Protein AF-A0A0H5CQU6-F1 (afdb_monomer)

Solvent-accessible surface area (backbone atoms only — not comparable to full-atom values): 11936 Å² total; per-residue (Å²): 137,92,81,84,90,85,84,92,83,82,87,85,81,83,85,79,90,81,81,94,76,91,83,87,86,89,81,81,88,81,68,86,78,73,78,76,81,75,80,61,66,62,60,60,54,54,52,51,52,51,52,50,49,48,52,55,54,50,47,52,55,55,51,53,56,52,55,53,55,51,55,51,54,51,50,51,50,51,51,65,70,68,44,79,77,78,83,71,81,70,68,89,81,66,76,86,79,75,86,65,62,65,47,54,71,72,55,52,52,52,46,48,56,49,52,45,52,45,32,48,22,26,57,69,59,35,60,67,61,27,12,68,43,23,71,79,58,77,58,56,36,65,68,38,66,50,24,52,72,65,37,59,46,43,78,45,88,69,64,82,42,65,42,68,47,36,40,28,36,37,30,39,26,41,91,79,45,74,43,80,43,42,31,33,67,61,106,48,79,20,37,57,112

Nearest PDB structures (foldseek):
  4kuj-assembly2_B  TM=7.140E-01  e=3.283E+00  Entamoeba histolytica HM-1:IMSS-B
  1qpx-assembly1_B  TM=7.053E-01  e=7.055E+00  Escherichia coli
  6fz6-assembly2_B  TM=4.013E-01  e=3.499E+00  Sphaerobacter thermophilus DSM 20745

Mean predicted aligned error: 17.78 Å

Secondary structure (DSSP, 8-state):
---------------------------PPPPP-PPP----THHHHHHHHHHHHHHHHHHHHHHHHHHHHHHHHHHHHHHHHHS--------TTS-----SPPPPHHHHHHHHHHHHHHHHHHHHT-HHHHHHHBSSSS---HHHHHHHHH--EEEEEEEEEEETTEEEEEEEETTTEEEEEEEEEESEEEEE-

Radius of gyration: 32.11 Å; Cα contacts (8 Å, |Δi|>4): 187; chains: 1; bounding box: 95×54×73 Å

pLDDT: mean 79.67, std 18.12, range [35.44, 98.31]

Sequence (193 aa):
MTGPQQPYGGPPQGYGQQPYGQQPYGQPPFGPQQPPPRKSRAWVIASGLIAVLLVAGGGVLFWMDRQAKVKEAERLLAELSAGPEPTRTVDPSAPPTTTKPPLAADKVEQARAHAEKFVATINTRDEAAAIALTCRKTIAGGVYGIGSKTASAKVVGEPRIVDADRAVFDIEVSPGQVLPIEVYAKPEWCVFY

Foldseek 3Di:
DDDDDDDDDDDDDDDDDDDDDDDDDDDDDDDDPDPPPDPDCVVVVVVVVVVVCCCVVVVVVVVVVVVVVVVVVVVVVVVVVPPPDPPPPPPPPDDPCQVADWADPVVQVQQQVLVQQLLVCLQVVPFQSLLVQAPVSPGNDDVSVVQNPQHHKDWDDGFPDTGHFKTKTWIQRPPGDT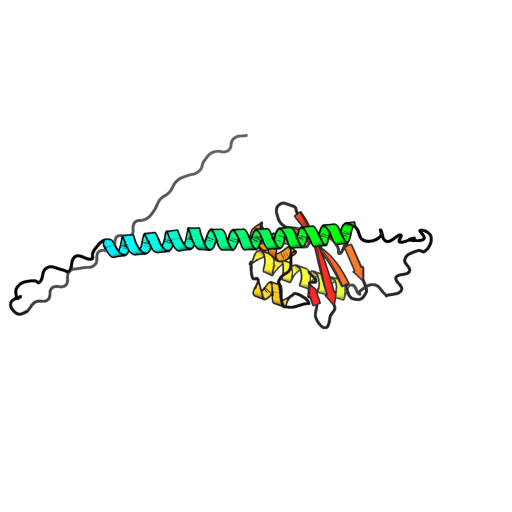DIWIWGVDVHIHIYD

Structure (mmCIF, N/CA/C/O backbone):
data_AF-A0A0H5CQU6-F1
#
_entry.id   AF-A0A0H5CQU6-F1
#
loop_
_atom_site.group_PDB
_atom_site.id
_atom_site.type_symbol
_atom_site.label_atom_id
_atom_site.label_alt_id
_atom_site.label_comp_id
_atom_site.label_asym_id
_atom_site.label_entity_id
_atom_site.label_seq_id
_atom_site.pdbx_PDB_ins_code
_atom_site.Cartn_x
_atom_site.Cartn_y
_atom_site.Cartn_z
_atom_site.occupancy
_atom_site.B_iso_or_equiv
_atom_site.auth_seq_id
_atom_site.auth_comp_id
_atom_site.auth_asym_id
_atom_site.auth_atom_id
_atom_site.pdbx_PDB_model_num
ATOM 1 N N . MET A 1 1 ? -20.787 38.414 -5.966 1.00 45.66 1 MET A N 1
ATOM 2 C CA . MET A 1 1 ? -22.181 38.186 -6.395 1.00 45.66 1 MET A CA 1
ATOM 3 C C . MET A 1 1 ? -22.786 37.165 -5.452 1.00 45.66 1 MET A C 1
ATOM 5 O O . MET A 1 1 ? -22.289 36.054 -5.355 1.00 45.66 1 MET A O 1
ATOM 9 N N . THR A 1 2 ? -23.745 37.630 -4.665 1.00 54.78 2 THR A N 1
ATOM 10 C CA . THR A 1 2 ? -24.513 36.934 -3.629 1.00 54.78 2 THR A CA 1
ATOM 11 C C . THR A 1 2 ? -25.583 36.046 -4.270 1.00 54.78 2 THR A C 1
ATOM 13 O O . THR A 1 2 ? -26.326 36.518 -5.126 1.00 54.78 2 THR A O 1
ATOM 16 N N . GLY A 1 3 ? -25.667 34.779 -3.854 1.00 46.31 3 GLY A N 1
ATOM 17 C CA . GLY A 1 3 ? -26.726 33.837 -4.236 1.00 46.31 3 GLY A CA 1
ATOM 18 C C . GLY A 1 3 ? -27.484 33.338 -2.991 1.00 46.31 3 GLY A C 1
ATOM 19 O O . GLY A 1 3 ? -26.817 32.973 -2.023 1.00 46.31 3 GLY A O 1
ATOM 20 N N . PRO A 1 4 ? -28.832 33.380 -2.969 1.00 61.62 4 PRO A N 1
ATOM 21 C CA . PRO A 1 4 ? -29.647 33.224 -1.761 1.00 61.62 4 PRO A CA 1
ATOM 22 C C . PRO A 1 4 ? -29.921 31.775 -1.316 1.00 61.62 4 PRO A C 1
ATOM 24 O O . PRO A 1 4 ? -29.880 30.826 -2.093 1.00 61.62 4 PRO A O 1
ATOM 27 N N . GLN A 1 5 ? -30.238 31.682 -0.021 1.00 48.72 5 GLN A N 1
ATOM 28 C CA . GLN A 1 5 ? -30.689 30.536 0.775 1.00 48.72 5 GLN A CA 1
ATOM 29 C C . GLN A 1 5 ? -31.865 29.751 0.169 1.00 48.72 5 GLN A C 1
ATOM 31 O O . GLN A 1 5 ? -32.760 30.337 -0.437 1.00 48.72 5 GLN A O 1
ATOM 36 N N . GLN A 1 6 ? -31.921 28.447 0.465 1.00 59.47 6 GLN A N 1
ATOM 37 C CA . GLN A 1 6 ? -33.088 27.581 0.251 1.00 59.47 6 GLN A CA 1
ATOM 38 C C . GLN A 1 6 ? -33.170 26.452 1.308 1.00 59.47 6 GLN A C 1
ATOM 40 O O . GLN A 1 6 ? -32.174 26.192 1.986 1.00 59.47 6 GLN A O 1
ATOM 45 N N . PRO A 1 7 ? -34.367 25.877 1.559 1.00 57.25 7 PRO A N 1
ATOM 46 C CA . PRO A 1 7 ? -35.016 25.986 2.865 1.00 57.25 7 PRO A CA 1
ATOM 47 C C . PRO A 1 7 ? -35.214 24.668 3.631 1.00 57.25 7 PRO A C 1
ATOM 49 O O . PRO A 1 7 ? -35.181 23.561 3.107 1.00 57.25 7 PRO A O 1
ATOM 52 N N . TYR A 1 8 ? -35.495 24.885 4.911 1.00 50.03 8 TYR A N 1
ATOM 53 C CA . TYR A 1 8 ? -35.911 23.991 5.984 1.00 50.03 8 TYR A CA 1
ATOM 54 C C . TYR A 1 8 ? -37.177 23.156 5.682 1.00 50.03 8 TYR A C 1
ATOM 56 O O . TYR A 1 8 ? -38.210 23.701 5.299 1.00 50.03 8 TYR A O 1
ATOM 64 N N . GLY A 1 9 ? -37.122 21.852 5.968 1.00 45.84 9 GLY A N 1
ATOM 65 C CA . GLY A 1 9 ? -38.259 20.926 6.107 1.00 45.84 9 GLY A CA 1
ATOM 66 C C . GLY A 1 9 ? -37.706 19.552 6.502 1.00 45.84 9 GLY A C 1
ATOM 67 O O . GLY A 1 9 ? -36.720 19.118 5.927 1.00 45.84 9 GLY A O 1
ATOM 68 N N . GLY A 1 10 ? -38.157 18.805 7.504 1.00 45.09 10 GLY A N 1
ATOM 69 C CA . GLY A 1 10 ? -39.377 18.772 8.307 1.00 45.09 10 GLY A CA 1
ATOM 70 C C . GLY A 1 10 ? -39.673 17.271 8.531 1.00 45.09 10 GLY A C 1
ATOM 71 O O . GLY A 1 10 ? -39.728 16.547 7.539 1.00 45.09 10 GLY A O 1
ATOM 72 N N . PRO A 1 11 ? -39.783 16.744 9.768 1.00 54.66 11 PRO A N 1
ATOM 73 C CA . PRO A 1 11 ? -39.959 15.303 9.992 1.00 54.66 11 PRO A CA 1
ATOM 74 C C . PRO A 1 11 ? -41.443 14.881 9.997 1.00 54.66 11 PRO A C 1
ATOM 76 O O . PRO A 1 11 ? -42.231 15.481 10.729 1.00 54.66 11 PRO A O 1
ATOM 79 N N . PRO A 1 12 ? -41.850 13.815 9.280 1.00 53.16 12 PRO A N 1
ATOM 80 C CA . PRO A 1 12 ? -43.154 13.198 9.499 1.00 53.16 12 PRO A CA 1
ATOM 81 C C . PRO A 1 12 ? -43.104 12.210 10.678 1.00 53.16 12 PRO A C 1
ATOM 83 O O . PRO A 1 12 ? -42.512 11.134 10.604 1.00 53.16 12 PRO A O 1
ATOM 86 N N . GLN A 1 13 ? -43.753 12.595 11.780 1.00 49.88 13 GLN A N 1
ATOM 87 C CA . GLN A 1 13 ? -44.130 11.718 12.889 1.00 49.88 13 GLN A CA 1
ATOM 88 C C . GLN A 1 13 ? -45.180 10.704 12.414 1.00 49.88 13 GLN A C 1
ATOM 90 O O . GLN A 1 13 ? -46.322 11.061 12.128 1.00 49.88 13 GLN A O 1
ATOM 95 N N . GLY A 1 14 ? -44.799 9.428 12.355 1.00 49.34 14 GLY A N 1
ATOM 96 C CA . GLY A 1 14 ? -45.722 8.319 12.132 1.00 49.34 14 GLY A CA 1
ATOM 97 C C . GLY A 1 14 ? -46.433 7.929 13.426 1.00 49.34 14 GLY A C 1
ATOM 98 O O . GLY A 1 14 ? -45.864 7.236 14.265 1.00 49.34 14 GLY A O 1
ATOM 99 N N . TYR A 1 15 ? -47.681 8.373 13.575 1.00 44.03 15 TYR A N 1
ATOM 100 C CA . TYR A 1 15 ? -48.630 7.873 14.569 1.00 44.03 15 TYR A CA 1
ATOM 101 C C . TYR A 1 15 ? -49.163 6.501 14.134 1.00 44.03 15 TYR A C 1
ATOM 103 O O . TYR A 1 15 ? -49.850 6.394 13.121 1.00 44.03 15 TYR A O 1
ATOM 111 N N . GLY A 1 16 ? -48.892 5.465 14.927 1.00 47.16 16 GLY A N 1
ATOM 112 C CA . GLY A 1 16 ? -49.531 4.155 14.814 1.00 47.16 16 GLY A CA 1
ATOM 113 C C . GLY A 1 16 ? -50.240 3.805 16.117 1.00 47.16 16 GLY A C 1
ATOM 114 O O . GLY A 1 16 ? -49.617 3.282 17.035 1.00 47.16 16 GLY A O 1
ATOM 115 N N . GLN A 1 17 ? -51.536 4.119 16.202 1.00 46.38 17 GLN A N 1
ATOM 116 C CA . GLN A 1 17 ? -52.437 3.505 17.179 1.00 46.38 17 GLN A CA 1
ATOM 117 C C . GLN A 1 17 ? -52.569 2.009 16.869 1.00 46.38 17 GLN A C 1
ATOM 119 O O . GLN A 1 17 ? -52.759 1.642 15.710 1.00 46.38 17 GLN A O 1
ATOM 124 N N . GLN A 1 18 ? -52.568 1.162 17.898 1.00 44.03 18 GLN A N 1
ATOM 125 C CA . GLN A 1 18 ? -53.093 -0.198 17.797 1.00 44.03 18 GLN A CA 1
ATOM 126 C C . GLN A 1 18 ? -54.179 -0.449 18.850 1.00 44.03 18 GLN A C 1
ATOM 128 O O . GLN A 1 18 ? -54.103 0.109 19.948 1.00 44.03 18 GLN A O 1
ATOM 133 N N . PRO A 1 19 ? -55.215 -1.236 18.501 1.00 47.31 19 PRO A N 1
ATOM 134 C CA . PRO A 1 19 ? -56.527 -1.160 19.121 1.00 47.31 19 PRO A CA 1
ATOM 135 C C . PRO A 1 19 ? -56.716 -2.173 20.251 1.00 47.31 19 PRO A C 1
ATOM 137 O O . PRO A 1 19 ? -56.110 -3.240 20.294 1.00 47.31 19 PRO A O 1
ATOM 140 N N . TYR A 1 20 ? -57.648 -1.802 21.125 1.00 41.56 20 TYR A N 1
ATOM 141 C CA . TYR A 1 20 ? -58.273 -2.578 22.189 1.00 41.56 20 TYR A CA 1
ATOM 142 C C . TYR A 1 20 ? -58.584 -4.038 21.820 1.00 41.56 20 TYR A C 1
ATOM 144 O O . TYR A 1 20 ? -59.325 -4.307 20.876 1.00 41.56 20 TYR A O 1
ATOM 152 N N . GLY A 1 21 ? -58.137 -4.959 22.675 1.00 44.28 21 GLY A N 1
ATOM 153 C CA . GLY A 1 21 ? -58.632 -6.329 22.762 1.00 44.28 21 GLY A CA 1
ATOM 154 C C . GLY A 1 21 ? -58.850 -6.696 24.227 1.00 44.28 21 GLY A C 1
ATOM 155 O O . GLY A 1 21 ? -57.892 -6.887 24.970 1.00 44.28 21 GLY A O 1
ATOM 156 N N . GLN A 1 22 ? -60.115 -6.747 24.651 1.00 50.12 22 GLN A N 1
ATOM 157 C CA . GLN A 1 22 ? -60.518 -7.353 25.919 1.00 50.12 22 GLN A CA 1
ATOM 158 C C . GLN A 1 22 ? -60.296 -8.867 25.866 1.00 50.12 22 GLN A C 1
ATOM 160 O O . GLN A 1 22 ? -60.672 -9.486 24.874 1.00 50.12 22 GLN A O 1
ATOM 165 N N . GLN A 1 23 ? -59.844 -9.474 26.968 1.00 46.44 23 GLN A N 1
ATOM 166 C CA . GLN A 1 23 ? -60.349 -10.787 27.375 1.00 46.44 23 GLN A CA 1
ATOM 167 C C . GLN A 1 23 ? -60.206 -11.019 28.896 1.00 46.44 23 GLN A C 1
ATOM 169 O O . GLN A 1 23 ? -59.250 -10.521 29.492 1.00 46.44 23 GLN A O 1
ATOM 174 N N . PRO A 1 24 ? -61.167 -11.721 29.535 1.00 52.75 24 PRO A N 1
ATOM 175 C CA . PRO A 1 24 ? -61.326 -11.787 30.986 1.00 52.75 24 PRO A CA 1
ATOM 176 C C . PRO A 1 24 ? -60.898 -13.148 31.579 1.00 52.75 24 PRO A C 1
ATOM 178 O O . PRO A 1 24 ? -60.608 -14.085 30.846 1.00 52.75 24 PRO A O 1
ATOM 181 N N . TYR A 1 25 ? -60.994 -13.249 32.913 1.00 35.44 25 TYR A N 1
ATOM 182 C CA . TYR A 1 25 ? -61.069 -14.457 33.762 1.00 35.44 25 TYR A CA 1
ATOM 183 C C . TYR A 1 25 ? -59.815 -14.925 34.538 1.00 35.44 25 TYR A C 1
ATOM 185 O O . TYR A 1 25 ? -58.970 -15.659 34.042 1.00 35.44 25 TYR A O 1
ATOM 193 N N . GLY A 1 26 ? -59.821 -14.586 35.838 1.00 50.62 26 GLY A N 1
ATOM 194 C CA . GLY A 1 26 ? -59.461 -15.478 36.950 1.00 50.62 26 GLY A CA 1
ATOM 195 C C . GLY A 1 26 ? -57.977 -15.686 37.258 1.00 50.62 26 GLY A C 1
ATOM 196 O O . GLY A 1 26 ? -57.379 -16.637 36.765 1.00 50.62 26 GLY A O 1
ATOM 197 N N . GLN A 1 27 ? -57.416 -14.901 38.189 1.00 43.31 27 GLN A N 1
ATOM 198 C CA . GLN A 1 27 ? -56.165 -15.260 38.871 1.00 43.31 27 GLN A CA 1
ATOM 199 C C . GLN A 1 27 ? -56.288 -15.192 40.408 1.00 43.31 27 GLN A C 1
ATOM 201 O O . GLN A 1 27 ? -57.013 -14.334 40.914 1.00 43.31 27 GLN A O 1
ATOM 206 N N . PRO A 1 28 ? -55.622 -16.109 41.147 1.00 51.53 28 PRO A N 1
ATOM 207 C CA . PRO A 1 28 ? -55.790 -16.313 42.590 1.00 51.53 28 PRO A CA 1
ATOM 208 C C . PRO A 1 28 ? -55.260 -15.147 43.446 1.00 51.53 28 PRO A C 1
ATOM 210 O O . PRO A 1 28 ? -54.430 -14.367 42.976 1.00 51.53 28 PRO A O 1
ATOM 213 N N . PRO A 1 29 ? -55.700 -15.039 44.716 1.00 52.12 29 PRO A N 1
ATOM 214 C CA . PRO A 1 29 ? -55.357 -13.932 45.603 1.00 52.12 29 PRO A CA 1
ATOM 215 C C . PRO A 1 29 ? -53.849 -13.854 45.860 1.00 52.12 29 PRO A C 1
ATOM 217 O O . PRO A 1 29 ? -53.221 -14.783 46.368 1.00 52.12 29 PRO A O 1
ATOM 220 N N . PHE A 1 30 ? -53.287 -12.702 45.500 1.00 46.62 30 PHE A N 1
ATOM 221 C CA . PHE A 1 30 ? -51.900 -12.328 45.725 1.00 46.62 30 PHE A CA 1
ATOM 222 C C . PHE A 1 30 ? -51.592 -12.306 47.228 1.00 46.62 30 PHE A C 1
ATOM 224 O O . PHE A 1 30 ? -52.162 -11.519 47.983 1.00 46.62 30 PHE A O 1
ATOM 231 N N . GLY A 1 31 ? -50.665 -13.166 47.652 1.00 62.06 31 GLY A N 1
ATOM 232 C CA . GLY A 1 31 ? -49.995 -13.043 48.943 1.00 62.06 31 GLY A CA 1
ATOM 233 C C . GLY A 1 31 ? -49.150 -11.762 49.022 1.00 62.06 31 GLY A C 1
ATOM 234 O O . GLY A 1 31 ? -48.933 -11.099 48.003 1.00 62.06 31 GLY A O 1
ATOM 235 N N . PRO A 1 32 ? -48.670 -11.394 50.223 1.00 55.34 32 PRO A N 1
ATOM 236 C CA . PRO A 1 32 ? -47.934 -10.155 50.447 1.00 55.34 32 PRO A CA 1
ATOM 237 C C . PRO A 1 32 ? -46.751 -10.041 49.483 1.00 55.34 32 PRO A C 1
ATOM 239 O O . PRO A 1 32 ? -45.836 -10.865 49.484 1.00 55.34 32 PRO A O 1
ATOM 242 N N . GLN A 1 33 ? -46.801 -9.005 48.645 1.00 61.50 33 GLN A N 1
ATOM 243 C CA . GLN A 1 33 ? -45.743 -8.630 47.718 1.00 61.50 33 GLN A CA 1
ATOM 244 C C . GLN A 1 33 ? -44.452 -8.414 48.510 1.00 61.50 33 GLN A C 1
ATOM 246 O O . GLN A 1 33 ? -44.318 -7.458 49.275 1.00 61.50 33 GLN A O 1
ATOM 251 N N . GLN A 1 34 ? -43.500 -9.326 48.331 1.00 70.69 34 GLN A N 1
ATOM 252 C CA . GLN A 1 34 ? -42.143 -9.156 48.823 1.00 70.69 34 GLN A CA 1
ATOM 253 C C . GLN A 1 34 ? -41.589 -7.855 48.214 1.00 70.69 34 GLN A C 1
ATOM 255 O O . GLN A 1 34 ? -41.659 -7.689 46.990 1.00 70.69 34 GLN A O 1
ATOM 260 N N . PRO A 1 35 ? -41.079 -6.906 49.021 1.00 73.06 35 PRO A N 1
ATOM 261 C CA . PRO A 1 35 ? -40.540 -5.668 48.485 1.00 73.06 35 PRO A CA 1
ATOM 262 C C . PRO A 1 35 ? -39.407 -6.003 47.505 1.00 73.06 35 PRO A C 1
ATOM 264 O O . PRO A 1 35 ? -38.536 -6.812 47.840 1.00 73.06 35 PRO A O 1
ATOM 267 N N . PRO A 1 36 ? -39.405 -5.413 46.295 1.00 70.25 36 PRO A N 1
ATOM 268 C CA . PRO A 1 36 ? -38.404 -5.722 45.289 1.00 70.25 36 PRO A CA 1
ATOM 269 C C . PRO A 1 36 ? -37.006 -5.445 45.860 1.00 70.25 36 PRO A C 1
ATOM 271 O O . PRO A 1 36 ? -36.796 -4.381 46.459 1.00 70.25 36 PRO A O 1
ATOM 274 N N . PRO A 1 37 ? -36.045 -6.377 45.706 1.00 71.75 37 PRO A N 1
ATOM 275 C CA . PRO A 1 37 ? -34.703 -6.207 46.239 1.00 71.75 37 PRO A CA 1
ATOM 276 C C . PRO A 1 37 ? -34.106 -4.929 45.654 1.00 71.75 37 PRO A C 1
ATOM 278 O O . PRO A 1 37 ? -33.906 -4.800 44.444 1.00 71.75 37 PRO A O 1
ATOM 281 N N . ARG A 1 38 ? -33.855 -3.943 46.522 1.00 67.75 38 ARG A N 1
ATOM 282 C CA . ARG A 1 38 ? -33.234 -2.679 46.130 1.00 67.75 38 ARG A CA 1
ATOM 283 C C . ARG A 1 38 ? -31.827 -2.991 45.641 1.00 67.75 38 ARG A C 1
ATOM 285 O O . ARG A 1 38 ? -30.933 -3.244 46.443 1.00 67.75 38 ARG A O 1
ATOM 292 N N . LYS A 1 39 ? -31.643 -2.985 44.319 1.00 61.31 39 LYS A N 1
ATOM 293 C CA . LYS A 1 39 ? -30.340 -3.148 43.670 1.00 61.31 39 LYS A CA 1
ATOM 294 C C . LYS A 1 39 ? -29.403 -2.090 44.256 1.00 61.31 39 LYS A C 1
ATOM 296 O O . LYS A 1 39 ? -29.612 -0.889 44.068 1.00 61.31 39 LYS A O 1
ATOM 301 N N . SER A 1 40 ? -28.441 -2.528 45.063 1.00 67.56 40 SER A N 1
ATOM 302 C CA . SER A 1 40 ? -27.567 -1.621 45.790 1.00 67.56 40 SER A CA 1
ATOM 303 C C . SER A 1 40 ? -26.706 -0.867 44.781 1.00 67.56 40 SER A C 1
ATOM 305 O O . SER A 1 40 ? -26.030 -1.447 43.930 1.00 67.56 40 SER A O 1
ATOM 307 N N . ARG A 1 41 ? -26.721 0.467 44.876 1.00 71.62 41 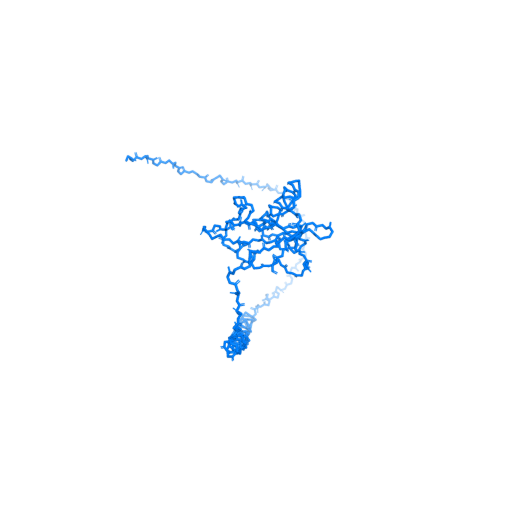ARG A N 1
ATOM 308 C CA . ARG A 1 41 ? -25.874 1.349 44.054 1.00 71.62 41 ARG A CA 1
ATOM 309 C C . ARG A 1 41 ? -24.374 1.053 44.230 1.00 71.62 41 ARG A C 1
ATOM 311 O O . ARG A 1 41 ? -23.569 1.493 43.418 1.00 71.62 41 ARG A O 1
ATOM 318 N N . ALA A 1 42 ? -24.020 0.253 45.238 1.00 74.25 42 ALA A N 1
ATOM 319 C CA . ALA A 1 42 ? -22.687 -0.280 45.482 1.00 74.25 42 ALA A CA 1
ATOM 320 C C . ALA A 1 42 ? -22.070 -0.959 44.247 1.00 74.25 42 ALA A C 1
ATOM 322 O O . ALA A 1 42 ? -20.878 -0.796 44.010 1.00 74.25 42 ALA A O 1
ATOM 323 N N . TRP A 1 43 ? -22.863 -1.650 43.418 1.00 74.38 43 TRP A N 1
ATOM 324 C CA . TRP A 1 43 ? -22.326 -2.339 42.237 1.00 74.38 43 TRP A CA 1
ATOM 325 C C . TRP A 1 43 ? -21.877 -1.371 41.130 1.00 74.38 43 TRP A C 1
ATOM 327 O O . TRP A 1 43 ? -20.877 -1.605 40.458 1.00 74.38 43 TRP A O 1
ATOM 337 N N . VAL A 1 44 ? -22.573 -0.238 40.986 1.00 77.12 44 VAL A N 1
ATOM 338 C CA . VAL A 1 44 ? -22.212 0.816 40.023 1.00 77.12 44 VAL A CA 1
ATOM 339 C C . VAL A 1 44 ? -20.940 1.539 40.471 1.00 77.12 44 VAL A C 1
ATOM 341 O O . VAL A 1 44 ? -20.058 1.800 39.657 1.00 77.12 44 VAL A O 1
ATOM 344 N N . ILE A 1 45 ? -20.808 1.801 41.775 1.00 79.50 45 ILE A N 1
ATOM 345 C CA . ILE A 1 45 ? -19.616 2.442 42.349 1.00 79.50 45 ILE A CA 1
ATOM 346 C C . ILE A 1 45 ? -18.394 1.518 42.233 1.00 79.50 45 ILE A C 1
ATOM 348 O O . ILE A 1 45 ? -17.326 1.964 41.816 1.00 79.50 45 ILE A O 1
ATOM 352 N N . ALA A 1 46 ? -18.555 0.225 42.535 1.00 83.19 46 ALA A N 1
ATOM 353 C CA . ALA A 1 46 ? -17.483 -0.762 42.406 1.00 83.19 46 ALA A CA 1
ATOM 354 C C . ALA A 1 46 ? -17.007 -0.916 40.950 1.00 83.19 46 ALA A C 1
ATOM 356 O O . ALA A 1 46 ? -15.805 -0.916 40.690 1.00 83.19 46 ALA A O 1
ATOM 357 N N . SER A 1 47 ? -17.938 -0.971 39.991 1.00 84.31 47 SER A N 1
ATOM 358 C CA . SER A 1 47 ? -17.618 -1.015 38.559 1.00 84.31 47 SER A CA 1
ATOM 359 C C . SER A 1 47 ? -16.858 0.233 38.091 1.00 84.31 47 SER A C 1
ATOM 361 O O . SER A 1 47 ? -15.863 0.103 37.374 1.00 84.31 47 SER A O 1
ATOM 363 N N . GLY A 1 48 ? -17.273 1.426 38.530 1.00 86.31 48 GLY A N 1
ATOM 364 C CA . GLY A 1 48 ? -16.598 2.679 38.185 1.00 86.31 48 GLY A CA 1
ATOM 365 C C . GLY A 1 48 ? -15.150 2.733 38.680 1.00 86.31 48 GLY A C 1
ATOM 366 O O . GLY A 1 48 ? -14.256 3.100 37.920 1.00 86.31 48 GLY A O 1
ATOM 367 N N . LEU A 1 49 ? -14.896 2.299 39.919 1.00 86.00 49 LEU A N 1
ATOM 368 C CA . LEU A 1 49 ? -13.541 2.249 40.485 1.00 86.00 49 LEU A CA 1
ATOM 369 C C . LEU A 1 49 ? -12.616 1.300 39.714 1.00 86.00 49 LEU A C 1
ATOM 371 O O . LEU A 1 49 ? -11.471 1.656 39.441 1.00 86.00 49 LEU A O 1
ATOM 375 N N . ILE A 1 50 ? -13.113 0.126 39.317 1.00 87.06 50 ILE A N 1
ATOM 376 C CA . ILE A 1 50 ? -12.337 -0.843 38.528 1.00 87.06 50 ILE A CA 1
ATOM 377 C C . ILE A 1 50 ? -12.007 -0.275 37.143 1.00 87.06 50 ILE A C 1
ATOM 379 O O . ILE A 1 50 ? -10.870 -0.395 36.690 1.00 87.06 50 ILE A O 1
ATOM 383 N N . ALA A 1 51 ? -12.963 0.387 36.486 1.00 84.81 51 ALA A N 1
ATOM 384 C CA . ALA A 1 51 ? -12.731 1.004 35.183 1.00 84.81 51 ALA A CA 1
ATOM 385 C C . ALA A 1 51 ? -11.664 2.110 35.256 1.00 84.81 51 ALA A C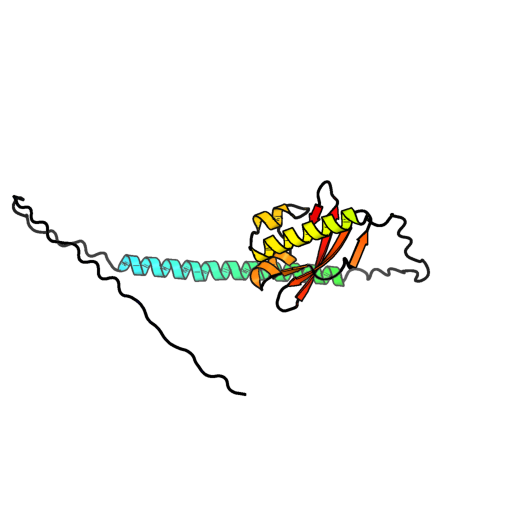 1
ATOM 387 O O . ALA A 1 51 ? -10.763 2.150 34.421 1.00 84.81 51 ALA A O 1
ATOM 388 N N . VAL A 1 52 ? -11.707 2.963 36.286 1.00 85.50 52 VAL A N 1
ATOM 389 C CA . VAL A 1 52 ? -10.694 4.011 36.500 1.00 85.50 52 VAL A CA 1
ATOM 390 C C . VAL A 1 52 ? -9.319 3.405 36.790 1.00 85.50 52 VAL A C 1
ATOM 392 O O . VAL A 1 52 ? -8.331 3.861 36.219 1.00 85.50 52 VAL A O 1
ATOM 395 N N . LEU A 1 53 ? -9.241 2.352 37.609 1.00 83.50 53 LEU A N 1
ATOM 396 C CA . LEU A 1 53 ? -7.988 1.638 37.881 1.00 83.50 53 LEU A CA 1
ATOM 397 C C . LEU A 1 53 ? -7.396 0.990 36.625 1.00 83.50 53 LEU A C 1
ATOM 399 O O . LEU A 1 53 ? -6.185 1.054 36.429 1.00 83.50 53 LEU A O 1
ATOM 403 N N . LEU A 1 54 ? -8.224 0.410 35.754 1.00 82.88 54 LEU 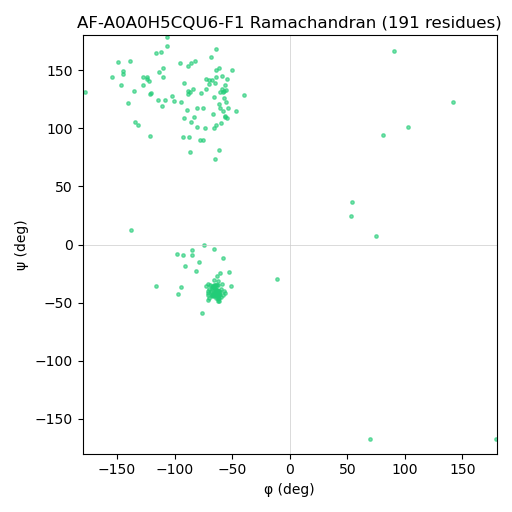A N 1
ATOM 404 C CA . LEU A 1 54 ? -7.765 -0.176 34.492 1.00 82.88 54 LEU A CA 1
ATOM 405 C C . LEU A 1 54 ? -7.306 0.887 33.491 1.00 82.88 54 LEU A C 1
ATOM 407 O O . LEU A 1 54 ? -6.300 0.684 32.817 1.00 82.88 54 LEU A O 1
ATOM 411 N N . VAL A 1 55 ? -7.991 2.028 33.412 1.00 78.88 55 VAL A N 1
ATOM 412 C CA . VAL A 1 55 ? -7.599 3.126 32.514 1.00 78.88 55 VAL A CA 1
ATOM 413 C C . VAL A 1 55 ? -6.326 3.813 33.015 1.00 78.88 55 VAL A C 1
ATOM 415 O O . VAL A 1 55 ? -5.414 4.052 32.226 1.00 78.88 55 VAL A O 1
ATOM 418 N N . ALA A 1 56 ? -6.217 4.076 34.319 1.00 77.81 56 ALA A N 1
ATOM 419 C CA . ALA A 1 56 ? -5.027 4.687 34.907 1.00 77.81 56 ALA A CA 1
ATOM 420 C C . ALA A 1 56 ? -3.830 3.719 34.911 1.00 77.81 56 ALA A C 1
ATOM 422 O O . ALA A 1 56 ? -2.744 4.080 34.466 1.00 77.81 56 ALA A O 1
ATOM 423 N N . GLY A 1 57 ? -4.025 2.474 35.354 1.00 74.12 57 GLY A N 1
ATOM 424 C CA . GLY A 1 57 ? -2.970 1.458 35.404 1.00 74.12 57 GLY A CA 1
ATOM 425 C C . GLY A 1 57 ? -2.544 0.974 34.017 1.00 74.12 57 GLY A C 1
ATOM 426 O O . GLY A 1 57 ? -1.352 0.932 33.709 1.00 74.12 57 GLY A O 1
ATOM 427 N N . GLY A 1 58 ? -3.508 0.672 33.144 1.00 75.25 58 GLY A N 1
ATOM 428 C CA . GLY A 1 58 ? -3.247 0.269 31.761 1.00 75.25 58 GLY A CA 1
ATOM 429 C C . GLY A 1 58 ? -2.640 1.396 30.925 1.00 75.25 58 GLY A C 1
ATOM 430 O O . GLY A 1 58 ? -1.737 1.148 30.128 1.00 75.25 58 GLY A O 1
ATOM 431 N N . GLY A 1 59 ? -3.065 2.644 31.153 1.00 73.69 59 GLY A N 1
ATOM 432 C CA . GLY A 1 59 ? -2.506 3.821 30.489 1.00 73.69 59 GLY A CA 1
ATOM 433 C C . GLY A 1 59 ? -1.027 4.047 30.810 1.00 73.69 59 GLY A C 1
ATOM 434 O O . GLY A 1 59 ? -0.248 4.331 29.902 1.00 73.69 59 GLY A O 1
ATOM 435 N N . VAL A 1 60 ? -0.613 3.859 32.070 1.00 76.81 60 VAL A N 1
ATOM 436 C CA . VAL A 1 60 ? 0.799 4.003 32.477 1.00 76.81 60 VAL A CA 1
ATOM 437 C C . VAL A 1 60 ? 1.673 2.910 31.859 1.00 76.81 60 VAL A C 1
ATOM 439 O O . VAL A 1 60 ? 2.738 3.222 31.325 1.00 76.81 60 VAL A O 1
ATOM 442 N N . LEU A 1 61 ? 1.217 1.653 31.855 1.00 74.62 61 LEU A N 1
ATOM 443 C CA . LEU A 1 61 ? 1.954 0.552 31.218 1.00 74.62 61 LEU A CA 1
ATOM 444 C C . LEU A 1 61 ? 2.084 0.754 29.701 1.00 74.62 61 LEU A C 1
ATOM 446 O O . LEU A 1 61 ? 3.170 0.590 29.147 1.00 74.62 61 LEU A O 1
ATOM 450 N N . PHE A 1 62 ? 1.010 1.186 29.035 1.00 75.75 62 PHE A N 1
ATOM 451 C CA . PHE A 1 62 ? 1.034 1.502 27.605 1.00 75.75 62 PHE A CA 1
ATOM 452 C C . PHE A 1 62 ? 1.962 2.684 27.281 1.00 75.75 62 PHE A C 1
ATOM 454 O O . PHE A 1 62 ? 2.665 2.680 26.267 1.00 75.75 62 PHE A O 1
ATOM 461 N N . TRP A 1 63 ? 1.998 3.699 28.148 1.00 79.50 63 TRP A N 1
ATOM 462 C CA . TRP A 1 63 ? 2.885 4.849 27.989 1.00 79.50 63 TRP A CA 1
ATOM 463 C C . TRP A 1 63 ? 4.364 4.477 28.187 1.00 79.50 63 TRP A C 1
ATOM 465 O O . TRP A 1 63 ? 5.214 4.917 27.409 1.00 79.50 63 TRP A O 1
ATOM 475 N N . MET A 1 64 ? 4.672 3.613 29.161 1.00 79.31 64 MET A N 1
ATOM 476 C CA . MET A 1 64 ? 6.028 3.090 29.374 1.00 79.31 64 MET A CA 1
ATOM 477 C C . MET A 1 64 ? 6.523 2.234 28.196 1.00 79.31 64 MET A C 1
ATOM 479 O O . MET A 1 64 ? 7.669 2.400 27.775 1.00 79.31 64 MET A O 1
ATOM 483 N N . ASP A 1 65 ? 5.669 1.391 27.607 1.00 79.75 65 ASP A N 1
ATOM 484 C CA . ASP A 1 65 ? 6.038 0.573 26.438 1.00 79.75 65 ASP A CA 1
ATOM 485 C C . ASP A 1 65 ? 6.347 1.436 25.196 1.00 79.75 65 ASP A C 1
ATOM 487 O O . ASP A 1 65 ? 7.274 1.152 24.433 1.00 79.75 65 ASP A O 1
ATOM 491 N N . ARG A 1 66 ? 5.647 2.569 25.019 1.00 75.88 66 ARG A N 1
ATOM 492 C CA . ARG A 1 66 ? 5.990 3.538 23.961 1.00 75.88 66 ARG A CA 1
ATOM 493 C C . ARG A 1 66 ? 7.349 4.203 24.175 1.00 75.88 66 ARG A C 1
ATOM 495 O O . ARG A 1 66 ? 8.087 4.372 23.209 1.00 75.88 66 ARG A O 1
ATOM 502 N N . GLN A 1 67 ? 7.683 4.578 25.408 1.00 80.12 67 GLN A N 1
ATOM 503 C CA . GLN A 1 67 ? 8.965 5.219 25.731 1.00 80.12 67 GLN A CA 1
ATOM 504 C C . GLN A 1 67 ? 10.159 4.292 25.455 1.00 80.12 67 GLN A C 1
ATOM 506 O O . GLN A 1 67 ? 11.183 4.748 24.944 1.00 80.12 67 GLN A O 1
ATOM 511 N N . ALA A 1 68 ? 10.024 2.994 25.748 1.00 76.38 68 ALA A N 1
ATOM 512 C CA . ALA A 1 68 ? 11.075 2.011 25.486 1.00 76.38 68 ALA A CA 1
ATOM 513 C C . ALA A 1 68 ? 11.390 1.895 23.985 1.00 76.38 68 ALA A C 1
ATOM 515 O O . ALA A 1 68 ? 12.551 1.983 23.586 1.00 76.38 68 ALA A O 1
ATOM 516 N N . LYS A 1 69 ? 10.349 1.810 23.148 1.00 77.50 69 LYS A N 1
ATOM 517 C CA . LYS A 1 69 ? 10.483 1.681 21.687 1.00 77.50 69 LYS A CA 1
ATOM 518 C C . LYS A 1 69 ? 11.103 2.916 21.031 1.00 77.50 69 LYS A C 1
ATOM 520 O O . LYS A 1 69 ? 11.876 2.785 20.088 1.00 77.50 69 LYS A O 1
ATOM 525 N N . VAL A 1 70 ? 10.805 4.114 21.544 1.00 79.88 70 VAL A N 1
ATOM 526 C CA . VAL A 1 70 ? 11.415 5.362 21.048 1.00 79.88 70 VAL A CA 1
ATOM 527 C C . VAL A 1 70 ? 12.918 5.390 21.334 1.00 79.88 70 VAL A C 1
ATOM 529 O O . VAL A 1 70 ? 13.694 5.696 20.434 1.00 79.88 70 VAL A O 1
ATOM 532 N N . LYS A 1 71 ? 13.347 4.999 22.541 1.00 82.69 71 LYS A N 1
ATOM 533 C CA . LYS A 1 71 ? 14.779 4.959 22.894 1.00 82.69 71 LYS A CA 1
ATOM 534 C C . LYS A 1 71 ? 15.565 3.925 22.092 1.00 82.69 71 LYS A C 1
ATOM 536 O O . LYS A 1 71 ? 16.733 4.149 21.786 1.00 82.69 71 LYS A O 1
ATOM 541 N N . GLU A 1 72 ? 14.947 2.794 21.767 1.00 81.62 72 GLU A N 1
ATOM 542 C CA . GLU A 1 72 ? 15.564 1.768 20.924 1.00 81.62 72 GLU A CA 1
ATOM 543 C C . GLU A 1 72 ? 15.744 2.267 19.483 1.00 81.62 72 GLU A C 1
ATOM 545 O O . GLU A 1 72 ? 16.834 2.150 18.925 1.00 81.62 72 GLU A O 1
ATOM 550 N N . ALA A 1 73 ? 14.726 2.927 18.921 1.00 78.62 73 ALA A N 1
ATOM 551 C CA . ALA A 1 73 ? 14.823 3.560 17.607 1.00 78.62 73 ALA A CA 1
ATOM 552 C C . ALA A 1 73 ? 15.900 4.660 17.562 1.00 78.62 73 ALA A C 1
ATOM 554 O O . ALA A 1 73 ? 16.650 4.749 16.594 1.00 78.62 73 ALA A O 1
ATOM 555 N N . GLU A 1 74 ? 16.013 5.467 18.619 1.00 84.81 74 GLU A N 1
ATOM 556 C CA . GLU A 1 74 ? 17.018 6.531 18.725 1.00 84.81 74 GLU A CA 1
ATOM 557 C C . GLU A 1 74 ? 18.445 5.969 18.833 1.00 84.81 74 GLU A C 1
ATOM 559 O O . GLU A 1 74 ? 19.364 6.492 18.203 1.00 84.81 74 GLU A O 1
ATOM 564 N N . ARG A 1 75 ? 18.632 4.851 19.551 1.00 86.38 75 ARG A N 1
ATOM 565 C CA . ARG A 1 75 ? 19.917 4.134 19.589 1.00 86.38 75 ARG A CA 1
ATOM 566 C C . ARG A 1 75 ? 20.309 3.566 18.234 1.00 86.38 75 ARG A C 1
ATOM 568 O O . ARG A 1 75 ? 21.458 3.727 17.839 1.00 86.38 75 ARG A O 1
ATOM 575 N N . LEU A 1 76 ? 19.368 2.953 17.518 1.00 83.06 76 LEU A N 1
ATOM 576 C CA . LEU A 1 76 ? 19.629 2.448 16.171 1.00 83.06 76 LEU A CA 1
ATOM 577 C C . LEU A 1 76 ? 19.991 3.593 15.220 1.00 83.06 76 LEU A C 1
ATOM 579 O O . LEU A 1 76 ? 20.943 3.462 14.457 1.00 83.06 76 LEU A O 1
ATOM 583 N N . LEU A 1 77 ? 19.306 4.739 15.306 1.00 81.94 77 LEU A N 1
ATOM 584 C CA . LEU A 1 77 ? 19.665 5.929 14.529 1.00 81.94 77 LEU A CA 1
ATOM 585 C C . LEU A 1 77 ? 21.068 6.452 14.867 1.00 81.94 77 LEU A C 1
ATOM 587 O O . LEU A 1 77 ? 21.817 6.807 13.959 1.00 81.94 77 LEU A O 1
ATOM 591 N N . ALA A 1 78 ? 21.431 6.493 16.150 1.00 82.50 78 ALA A N 1
ATOM 592 C CA . ALA A 1 78 ? 22.759 6.918 16.581 1.00 82.50 78 ALA A CA 1
ATOM 593 C C . ALA A 1 78 ? 23.854 5.957 16.088 1.00 82.50 78 ALA A C 1
ATOM 595 O O . ALA A 1 78 ? 24.913 6.407 15.660 1.00 82.50 78 ALA A O 1
ATOM 596 N N . GLU A 1 79 ? 23.590 4.649 16.085 1.00 80.44 79 GLU A N 1
ATOM 597 C CA . GLU A 1 79 ? 24.508 3.633 15.560 1.00 80.44 79 GLU A CA 1
ATOM 598 C C . GLU A 1 79 ? 24.652 3.728 14.031 1.00 80.44 79 GLU A C 1
ATOM 600 O O . GLU A 1 79 ? 25.765 3.697 13.508 1.00 80.44 79 GLU A O 1
ATOM 605 N N . LEU A 1 80 ? 23.546 3.960 13.315 1.00 77.44 80 LEU A N 1
ATOM 606 C CA . LEU A 1 80 ? 23.537 4.233 11.873 1.00 77.44 80 LEU A CA 1
ATOM 607 C C . LEU A 1 80 ? 24.289 5.525 11.512 1.00 77.44 80 LEU A C 1
ATOM 609 O O . LEU A 1 80 ? 24.937 5.576 10.471 1.00 77.44 80 LEU A O 1
ATOM 613 N N . SER A 1 81 ? 24.228 6.551 12.365 1.00 78.06 81 SER A N 1
ATOM 614 C CA . SER A 1 81 ? 24.933 7.823 12.162 1.00 78.06 81 SER A CA 1
ATOM 615 C C . SER A 1 81 ? 26.408 7.782 12.570 1.00 78.06 81 SER A C 1
ATOM 617 O O . SER A 1 81 ? 27.173 8.625 12.107 1.00 78.06 81 SER A O 1
ATOM 619 N N . ALA A 1 82 ? 26.801 6.861 13.453 1.00 78.25 82 ALA A N 1
ATOM 620 C CA . ALA A 1 82 ? 28.189 6.663 13.875 1.00 78.25 82 ALA A CA 1
ATOM 621 C C . ALA A 1 82 ? 28.930 5.611 13.031 1.00 78.25 82 ALA A C 1
ATOM 623 O O . ALA A 1 82 ? 30.147 5.463 13.164 1.00 78.25 82 ALA A O 1
ATOM 624 N N . GLY A 1 83 ? 28.217 4.877 12.170 1.00 76.06 83 GLY A N 1
ATOM 625 C CA . GLY A 1 83 ? 28.827 4.010 11.170 1.00 76.06 83 GLY A CA 1
ATOM 626 C C . GLY A 1 83 ? 29.743 4.811 10.234 1.00 76.06 83 GLY A C 1
ATOM 627 O O . GLY A 1 83 ? 29.446 5.971 9.945 1.00 76.06 83 GLY A O 1
ATOM 628 N N . PRO A 1 84 ? 30.862 4.228 9.762 1.00 64.19 84 PRO A N 1
ATOM 629 C CA . PRO A 1 84 ? 31.762 4.912 8.845 1.00 64.19 84 PRO A CA 1
ATOM 630 C C . PRO A 1 84 ? 30.961 5.361 7.629 1.00 64.19 84 PRO A C 1
ATOM 632 O O . PRO A 1 84 ? 30.312 4.537 6.981 1.00 64.19 84 PRO A O 1
ATOM 635 N N . GLU A 1 85 ? 30.992 6.666 7.359 1.00 57.88 85 GLU A N 1
ATOM 636 C CA . GLU A 1 85 ? 30.412 7.260 6.164 1.00 57.88 85 GLU A CA 1
ATOM 637 C C . GLU A 1 85 ? 30.863 6.403 4.979 1.00 57.88 85 GLU A C 1
ATOM 639 O O . GLU A 1 85 ? 32.073 6.266 4.761 1.00 57.88 85 GLU A O 1
ATOM 644 N N . PRO A 1 86 ? 29.949 5.707 4.275 1.00 57.50 86 PRO A N 1
ATOM 645 C CA . PRO A 1 86 ? 30.353 4.911 3.143 1.00 57.50 86 PRO A CA 1
ATOM 646 C C . PRO A 1 86 ? 30.853 5.908 2.111 1.00 57.50 86 PRO A C 1
ATOM 648 O O . PRO A 1 86 ? 30.055 6.538 1.415 1.00 57.50 86 PRO A O 1
ATOM 651 N N . THR A 1 87 ? 32.175 6.056 2.022 1.00 54.91 87 THR A N 1
ATOM 652 C CA . THR A 1 87 ? 32.866 6.744 0.937 1.00 54.91 87 THR A CA 1
ATOM 653 C C . THR A 1 87 ? 32.611 5.928 -0.319 1.00 54.91 87 THR A C 1
ATOM 655 O O . THR A 1 87 ? 33.442 5.157 -0.796 1.00 54.91 87 THR A O 1
ATOM 658 N N . ARG A 1 88 ? 31.387 6.024 -0.829 1.00 50.84 88 ARG A N 1
ATOM 659 C CA . ARG A 1 88 ? 31.011 5.491 -2.118 1.00 50.84 88 ARG A CA 1
ATOM 660 C C . ARG A 1 88 ? 31.619 6.477 -3.096 1.00 50.84 88 ARG A C 1
ATOM 662 O O . ARG A 1 88 ? 31.0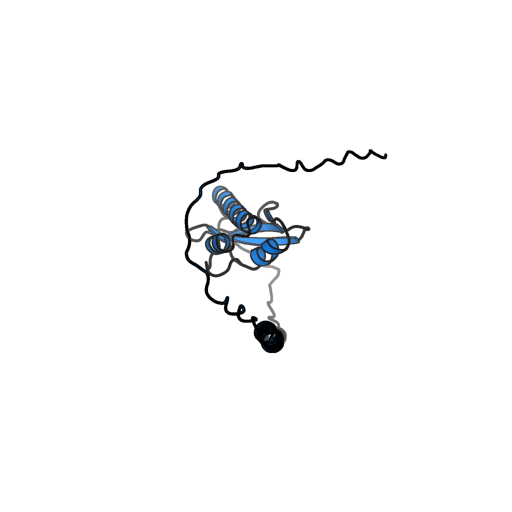12 7.488 -3.434 1.00 50.84 88 ARG A O 1
ATOM 669 N N . THR A 1 89 ? 32.857 6.205 -3.493 1.00 52.41 89 THR A N 1
ATOM 670 C CA . THR A 1 89 ? 33.464 6.782 -4.689 1.00 52.41 89 THR A CA 1
ATOM 671 C C . THR A 1 89 ? 32.617 6.312 -5.865 1.00 52.41 89 THR A C 1
ATOM 673 O O . THR A 1 89 ? 32.889 5.292 -6.492 1.00 52.41 89 THR A O 1
ATOM 676 N N . VAL A 1 90 ? 31.494 6.990 -6.089 1.00 55.47 90 VAL A N 1
ATOM 677 C CA . VAL A 1 90 ? 30.733 6.860 -7.320 1.00 55.47 90 VAL A CA 1
ATOM 678 C C . VAL A 1 90 ? 31.567 7.610 -8.338 1.00 55.47 90 VAL A C 1
ATOM 680 O O . VAL A 1 90 ? 31.588 8.836 -8.330 1.00 55.47 90 VAL A O 1
ATOM 683 N N . ASP A 1 91 ? 32.330 6.865 -9.130 1.00 55.22 91 ASP A N 1
ATOM 684 C CA . ASP A 1 91 ? 32.990 7.391 -10.316 1.00 55.22 91 ASP A CA 1
ATOM 685 C C . ASP A 1 91 ? 31.898 8.012 -11.211 1.00 55.22 91 ASP A C 1
ATOM 687 O O . ASP A 1 91 ? 31.048 7.273 -11.723 1.00 55.22 91 ASP A O 1
ATOM 691 N N . PRO A 1 92 ? 31.843 9.350 -11.371 1.00 62.06 92 PRO A N 1
ATOM 692 C CA . PRO A 1 92 ? 30.794 10.019 -12.142 1.00 62.06 92 PRO A CA 1
ATOM 693 C C . PRO A 1 92 ? 30.846 9.693 -13.640 1.00 62.06 92 PRO A C 1
ATOM 695 O O . PRO A 1 92 ? 29.997 10.162 -14.396 1.00 62.06 92 PRO A O 1
ATOM 698 N N . SER A 1 93 ? 31.853 8.937 -14.085 1.00 63.53 93 SER A N 1
ATOM 699 C CA . SER A 1 93 ? 32.166 8.744 -15.497 1.00 63.53 93 SER A CA 1
ATOM 700 C C . SER A 1 93 ? 31.602 7.450 -16.098 1.00 63.53 93 SER A C 1
ATOM 702 O O . SER A 1 93 ? 31.643 7.270 -17.314 1.00 63.53 93 SER A O 1
ATOM 704 N N . ALA A 1 94 ? 31.043 6.543 -15.287 1.00 54.66 94 ALA A N 1
ATOM 705 C CA . ALA A 1 94 ? 30.410 5.333 -15.805 1.00 54.66 94 ALA A CA 1
ATOM 706 C C . ALA A 1 94 ? 28.905 5.576 -16.047 1.00 54.66 94 ALA A C 1
ATOM 708 O O . ALA A 1 94 ? 28.148 5.686 -15.078 1.00 54.66 94 ALA A O 1
ATOM 709 N N . PRO A 1 95 ? 28.426 5.650 -17.306 1.00 62.06 95 PRO A N 1
ATOM 710 C CA . PRO A 1 95 ? 26.993 5.691 -17.570 1.00 62.06 95 PRO A CA 1
ATOM 711 C C . PRO A 1 95 ? 26.340 4.429 -16.980 1.00 62.06 95 PRO A C 1
ATOM 713 O O . PRO A 1 95 ? 26.870 3.330 -17.184 1.00 62.06 95 PRO A O 1
ATOM 716 N N . PRO A 1 96 ? 25.211 4.543 -16.252 1.00 56.69 96 PRO A N 1
ATOM 717 C CA . PRO A 1 96 ? 24.535 3.387 -15.679 1.00 56.69 96 PRO A CA 1
ATOM 718 C C . PRO A 1 96 ? 24.132 2.444 -16.811 1.00 56.69 96 PRO A C 1
ATOM 720 O O . PRO A 1 96 ? 23.214 2.712 -17.583 1.00 56.69 96 PRO A O 1
ATOM 723 N N . THR A 1 97 ? 24.865 1.343 -16.949 1.00 51.78 97 THR A N 1
ATOM 724 C CA . THR A 1 97 ? 24.596 0.343 -17.978 1.00 51.78 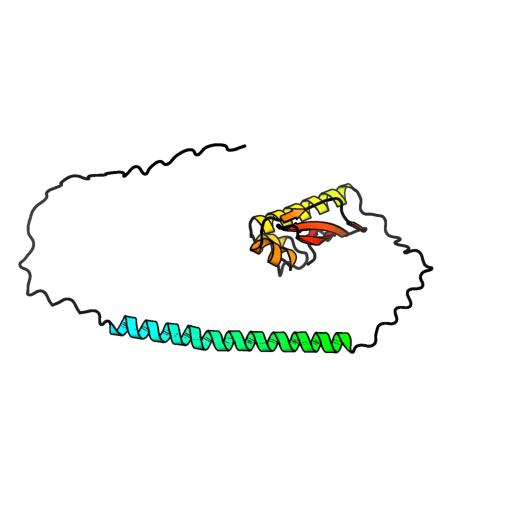97 THR A CA 1
ATOM 725 C C . THR A 1 97 ? 23.557 -0.622 -17.420 1.00 51.78 97 THR A C 1
ATOM 727 O O . THR A 1 97 ? 23.876 -1.693 -16.907 1.00 51.78 97 THR A O 1
ATOM 730 N N . THR A 1 98 ? 22.286 -0.221 -17.447 1.00 54.25 98 THR A N 1
ATOM 731 C CA . THR A 1 98 ? 21.182 -1.126 -17.115 1.00 54.25 98 THR A CA 1
ATOM 732 C C . THR A 1 98 ? 20.938 -2.035 -18.319 1.00 54.25 98 THR A C 1
ATOM 734 O O . THR A 1 98 ? 20.178 -1.711 -19.221 1.00 54.25 98 THR A O 1
ATOM 737 N N . THR A 1 99 ? 21.624 -3.179 -18.362 1.00 70.19 99 THR A N 1
ATOM 738 C CA . THR A 1 99 ? 21.604 -4.135 -19.493 1.00 70.19 99 THR A CA 1
ATOM 739 C C . THR A 1 99 ? 20.309 -4.956 -19.596 1.00 70.19 99 THR A C 1
ATOM 741 O O . THR A 1 99 ? 20.166 -5.789 -20.489 1.00 70.19 99 THR A O 1
ATOM 744 N N . LYS A 1 100 ? 19.340 -4.770 -18.693 1.00 76.69 100 LYS A N 1
ATOM 745 C CA . LYS A 1 100 ? 18.063 -5.487 -18.784 1.00 76.69 100 LYS A CA 1
ATOM 746 C C . LYS A 1 100 ? 17.102 -4.759 -19.733 1.00 76.69 100 LYS A C 1
ATOM 748 O O . LYS A 1 100 ? 16.953 -3.547 -19.598 1.00 76.69 100 LYS A O 1
ATOM 753 N N . PRO A 1 101 ? 16.424 -5.479 -20.647 1.00 81.88 101 PRO A N 1
ATOM 754 C CA . PRO A 1 101 ? 15.369 -4.899 -21.465 1.00 81.88 101 PRO A CA 1
ATOM 755 C C . PRO A 1 101 ? 14.294 -4.235 -20.591 1.00 81.88 101 PRO A C 1
ATOM 757 O O . PRO A 1 101 ? 13.965 -4.780 -19.529 1.00 81.88 101 PRO A O 1
ATOM 760 N N . PRO A 1 102 ? 13.741 -3.090 -21.022 1.00 85.12 102 PRO A N 1
ATOM 761 C CA . PRO A 1 102 ? 12.621 -2.469 -20.331 1.00 85.12 102 PRO A CA 1
ATOM 762 C C . PRO A 1 102 ? 11.410 -3.409 -20.323 1.00 85.12 102 PRO A C 1
ATOM 764 O O . PRO A 1 102 ? 11.238 -4.247 -21.213 1.00 85.12 102 PRO A O 1
ATOM 767 N N . LEU A 1 103 ? 10.569 -3.258 -19.302 1.00 89.00 103 LEU A N 1
ATOM 768 C CA . LEU A 1 103 ? 9.305 -3.977 -19.187 1.00 89.00 103 LEU A CA 1
ATOM 769 C C . LEU A 1 103 ? 8.435 -3.720 -20.430 1.00 89.00 103 LEU A C 1
ATOM 771 O O . LEU A 1 103 ? 8.326 -2.585 -20.893 1.00 89.00 103 LEU A O 1
ATOM 775 N N . ALA A 1 104 ? 7.792 -4.760 -20.959 1.00 93.62 104 ALA A N 1
ATOM 776 C CA . ALA A 1 104 ? 6.869 -4.610 -22.081 1.00 93.62 104 ALA A CA 1
ATOM 777 C C . ALA A 1 104 ? 5.648 -3.744 -21.694 1.00 93.62 104 ALA A C 1
ATOM 779 O O . ALA A 1 104 ? 5.228 -3.723 -20.536 1.00 93.62 104 ALA A O 1
ATOM 780 N N . ALA A 1 105 ? 5.068 -3.020 -22.657 1.00 94.12 105 ALA A N 1
ATOM 781 C CA . ALA A 1 105 ? 3.985 -2.063 -22.393 1.00 94.12 105 ALA A CA 1
ATOM 782 C C . ALA A 1 105 ? 2.741 -2.713 -21.751 1.00 94.12 105 ALA A C 1
ATOM 784 O O . ALA A 1 105 ? 2.162 -2.156 -20.822 1.00 94.12 105 ALA A O 1
ATOM 785 N N . ASP A 1 106 ? 2.388 -3.932 -22.165 1.00 95.88 106 ASP A N 1
ATOM 786 C CA . ASP A 1 106 ? 1.286 -4.717 -21.590 1.00 95.88 106 ASP A CA 1
ATOM 787 C C . ASP A 1 106 ? 1.518 -5.043 -20.105 1.00 95.88 106 ASP A C 1
ATOM 789 O O . ASP A 1 106 ? 0.591 -5.069 -19.293 1.00 95.88 106 ASP A O 1
ATOM 793 N N . LYS A 1 107 ? 2.777 -5.270 -19.726 1.00 95.69 107 LYS A N 1
ATOM 794 C CA . LYS A 1 107 ? 3.177 -5.511 -18.341 1.00 95.69 107 LYS A CA 1
ATOM 795 C C . LYS A 1 107 ? 3.120 -4.229 -17.514 1.00 95.69 107 LYS A C 1
ATOM 797 O O . LYS A 1 107 ? 2.714 -4.293 -16.356 1.00 95.69 107 LYS A O 1
ATOM 802 N N . VAL A 1 108 ? 3.445 -3.076 -18.099 1.00 96.31 108 VAL A N 1
ATOM 803 C CA . VAL A 1 108 ? 3.271 -1.769 -17.441 1.00 96.31 108 VAL A CA 1
ATOM 804 C C . VAL A 1 108 ? 1.790 -1.493 -17.153 1.00 96.31 108 VAL A C 1
ATOM 806 O O . VAL A 1 108 ? 1.454 -1.069 -16.045 1.00 96.31 108 VAL A O 1
ATOM 809 N N . GLU A 1 109 ? 0.894 -1.786 -18.099 1.00 96.88 109 GLU A N 1
ATOM 810 C CA . GLU A 1 109 ? -0.557 -1.656 -17.891 1.00 96.88 109 GLU A CA 1
ATOM 811 C C . GLU A 1 109 ? -1.072 -2.593 -16.791 1.00 96.88 109 GLU A C 1
ATOM 813 O O . GLU A 1 109 ? -1.829 -2.166 -15.916 1.00 96.88 109 GLU A O 1
ATOM 818 N N . GLN A 1 110 ? -0.615 -3.850 -16.767 1.00 97.31 110 GLN A N 1
ATOM 819 C CA . GLN A 1 110 ? -0.962 -4.788 -15.693 1.00 97.31 110 GLN A CA 1
ATOM 820 C C . GLN A 1 110 ? -0.470 -4.300 -14.322 1.00 97.31 110 GLN A C 1
ATOM 822 O O . GLN A 1 110 ? -1.210 -4.382 -13.339 1.00 97.31 110 GLN A O 1
ATOM 827 N N . ALA A 1 111 ? 0.750 -3.759 -14.252 1.00 97.25 111 ALA A N 1
ATOM 828 C CA . ALA A 1 111 ? 1.300 -3.195 -13.024 1.00 97.25 111 ALA A CA 1
ATOM 829 C C . ALA A 1 111 ? 0.475 -1.994 -12.532 1.00 97.25 111 ALA A C 1
ATOM 831 O O . ALA A 1 111 ? 0.178 -1.902 -11.339 1.00 97.25 111 ALA A O 1
ATOM 832 N N . ARG A 1 112 ? 0.037 -1.115 -13.448 1.00 98.06 112 ARG A N 1
ATOM 833 C CA . ARG A 1 112 ? -0.855 0.013 -13.132 1.00 98.06 112 ARG A CA 1
ATOM 834 C C . ARG A 1 112 ? -2.196 -0.474 -12.594 1.00 98.06 112 ARG A C 1
ATOM 836 O O . ARG A 1 112 ? -2.630 -0.009 -11.545 1.00 98.06 112 ARG A O 1
ATOM 843 N N . ALA A 1 113 ? -2.825 -1.437 -13.261 1.00 98.06 113 ALA A N 1
ATOM 844 C CA . ALA A 1 113 ? -4.090 -2.001 -12.798 1.00 98.06 113 ALA A CA 1
ATOM 845 C C . ALA A 1 113 ? -3.958 -2.617 -11.390 1.00 98.06 113 ALA A C 1
ATOM 847 O O . ALA A 1 113 ? -4.884 -2.542 -10.580 1.00 98.06 113 ALA A O 1
ATOM 848 N N . HIS A 1 114 ? -2.801 -3.202 -11.061 1.00 98.06 114 HIS A N 1
ATOM 849 C CA . HIS A 1 114 ? -2.531 -3.722 -9.717 1.00 98.06 114 HIS A CA 1
ATOM 850 C C . HIS A 1 114 ? -2.339 -2.612 -8.675 1.00 98.06 114 HIS A C 1
ATOM 852 O O . HIS A 1 114 ? -2.890 -2.700 -7.577 1.00 98.06 114 HIS A O 1
ATOM 858 N N . ALA A 1 115 ? -1.626 -1.539 -9.029 1.00 97.94 115 ALA A N 1
ATOM 859 C CA . ALA A 1 115 ? -1.520 -0.329 -8.211 1.00 97.94 115 ALA A CA 1
ATOM 860 C C . ALA A 1 115 ? -2.899 0.294 -7.922 1.00 97.94 115 ALA A C 1
ATOM 862 O O . ALA A 1 115 ? -3.196 0.646 -6.781 1.00 97.94 115 ALA A O 1
ATOM 863 N N . GLU A 1 116 ? -3.768 0.379 -8.930 1.00 98.25 116 GLU A N 1
ATOM 864 C CA . GLU A 1 116 ? -5.134 0.898 -8.793 1.00 98.25 116 GLU A CA 1
ATOM 865 C C . GLU A 1 116 ? -6.003 0.019 -7.889 1.00 98.25 116 GLU A C 1
ATOM 867 O O . GLU A 1 116 ? -6.733 0.544 -7.047 1.00 98.25 116 GLU A O 1
ATOM 872 N N . LYS A 1 117 ? -5.884 -1.313 -7.986 1.00 98.31 117 LYS A N 1
ATOM 873 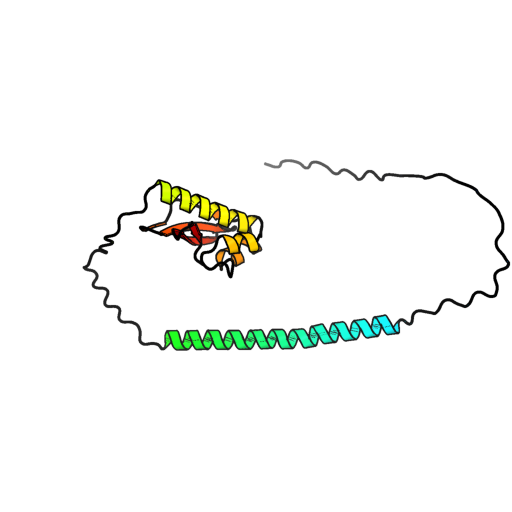C CA . LYS A 1 117 ? -6.538 -2.236 -7.041 1.00 98.31 117 LYS A CA 1
ATOM 874 C C . LYS A 1 117 ? -6.075 -1.987 -5.612 1.00 98.31 117 LYS A C 1
ATOM 876 O O . LYS A 1 117 ? -6.907 -1.909 -4.713 1.00 98.31 117 LYS A O 1
ATOM 881 N N . PHE A 1 118 ? -4.772 -1.820 -5.396 1.00 97.88 118 PHE A N 1
ATOM 882 C CA . PHE A 1 118 ? -4.242 -1.509 -4.070 1.00 97.88 118 PHE A CA 1
ATOM 883 C C . PHE A 1 118 ? -4.788 -0.175 -3.548 1.00 97.88 118 PHE A C 1
ATOM 885 O O . PHE A 1 118 ? -5.306 -0.112 -2.436 1.00 97.88 118 PHE A O 1
ATOM 892 N N . VAL A 1 119 ? -4.798 0.869 -4.373 1.00 97.81 119 VAL A N 1
ATOM 893 C CA . VAL A 1 119 ? -5.437 2.150 -4.040 1.00 97.81 119 VAL A CA 1
ATOM 894 C C . VAL A 1 119 ? -6.923 1.994 -3.702 1.00 97.81 119 VAL A C 1
ATOM 896 O O . VAL A 1 119 ? -7.402 2.612 -2.750 1.00 97.81 119 VAL A O 1
ATOM 899 N N . ALA A 1 120 ? -7.659 1.149 -4.424 1.00 98.12 120 ALA A N 1
ATOM 900 C CA . ALA A 1 120 ? -9.055 0.872 -4.109 1.00 98.12 120 ALA A CA 1
ATOM 901 C C . ALA A 1 120 ? -9.205 0.276 -2.699 1.00 98.12 120 ALA A C 1
ATOM 903 O O . ALA A 1 120 ? -10.077 0.726 -1.959 1.00 98.12 120 ALA A O 1
ATOM 904 N N . THR A 1 121 ? -8.311 -0.633 -2.285 1.00 97.62 121 THR A N 1
ATOM 905 C CA . THR A 1 121 ? -8.312 -1.174 -0.909 1.00 97.62 121 THR A CA 1
ATOM 906 C C . THR A 1 121 ? -8.029 -0.110 0.154 1.00 97.62 121 THR A C 1
ATOM 908 O O . THR A 1 121 ? -8.641 -0.138 1.221 1.00 97.62 121 THR A O 1
ATOM 911 N N . ILE A 1 122 ? -7.172 0.879 -0.141 1.00 96.94 122 ILE A N 1
ATOM 912 C CA . ILE A 1 122 ? -6.944 2.041 0.737 1.00 96.94 122 ILE A CA 1
ATOM 913 C C . ILE A 1 122 ? -8.245 2.837 0.897 1.00 96.94 122 ILE A C 1
ATOM 915 O O . ILE A 1 122 ? -8.641 3.165 2.017 1.00 96.94 122 ILE A O 1
ATOM 919 N N . ASN A 1 123 ? -8.929 3.105 -0.218 1.00 96.81 123 ASN A N 1
ATOM 920 C CA . ASN A 1 123 ? -10.163 3.892 -0.254 1.00 96.81 123 ASN A CA 1
ATOM 921 C C . ASN A 1 123 ? -11.332 3.200 0.457 1.00 96.81 123 ASN A C 1
ATOM 923 O O . ASN A 1 123 ? -12.129 3.869 1.115 1.00 96.81 123 ASN A O 1
ATOM 927 N N . THR A 1 124 ? -11.427 1.873 0.361 1.00 97.38 124 THR A N 1
ATOM 928 C CA . THR A 1 124 ? -12.435 1.076 1.077 1.00 97.38 124 THR A CA 1
ATOM 929 C C . THR A 1 124 ? -12.018 0.719 2.501 1.00 97.38 124 THR A C 1
ATOM 931 O O . THR A 1 124 ? -12.828 0.156 3.236 1.00 97.38 124 THR A O 1
ATOM 934 N N . ARG A 1 125 ? -10.786 1.058 2.908 1.00 97.25 125 ARG A N 1
ATOM 935 C CA . ARG A 1 125 ? -10.191 0.702 4.206 1.00 97.25 125 ARG A CA 1
ATOM 936 C C . ARG A 1 125 ? -10.227 -0.806 4.481 1.00 97.25 125 ARG A C 1
ATOM 938 O O . ARG A 1 125 ? -10.432 -1.228 5.620 1.00 97.25 125 ARG A O 1
ATOM 945 N N . ASP A 1 126 ? -10.035 -1.609 3.437 1.00 97.81 126 ASP A N 1
ATOM 946 C CA . ASP A 1 126 ? -9.971 -3.065 3.544 1.00 97.81 126 ASP A CA 1
ATOM 947 C C . ASP A 1 126 ? -8.517 -3.518 3.723 1.00 97.81 126 ASP A C 1
ATOM 949 O O . ASP A 1 126 ? -7.769 -3.714 2.762 1.00 97.81 126 ASP A O 1
ATOM 953 N N . GLU A 1 127 ? -8.111 -3.664 4.984 1.00 97.25 127 GLU A N 1
ATOM 954 C CA . GLU A 1 127 ? -6.734 -4.014 5.334 1.00 97.25 127 GLU A CA 1
ATOM 955 C C . GLU A 1 127 ? -6.384 -5.434 4.890 1.00 97.25 127 GLU A C 1
ATOM 957 O O . GLU A 1 127 ? -5.270 -5.679 4.433 1.00 97.25 127 GLU A O 1
ATOM 962 N N . ALA A 1 128 ? -7.337 -6.365 4.962 1.00 98.00 128 ALA A N 1
ATOM 963 C CA . ALA A 1 128 ? -7.113 -7.746 4.558 1.00 98.00 128 ALA A CA 1
ATOM 964 C C . ALA A 1 128 ? -6.888 -7.845 3.042 1.00 98.00 128 ALA A C 1
ATOM 966 O O . ALA A 1 128 ? -5.945 -8.512 2.601 1.00 98.00 128 ALA A O 1
ATOM 967 N N . ALA A 1 129 ? -7.696 -7.137 2.246 1.00 98.12 129 ALA A N 1
ATOM 968 C CA . ALA A 1 129 ? -7.498 -7.054 0.803 1.00 98.12 129 ALA A CA 1
ATOM 969 C C . ALA A 1 129 ? -6.180 -6.348 0.449 1.00 98.12 129 ALA A C 1
ATOM 971 O O . ALA A 1 129 ? -5.465 -6.804 -0.445 1.00 98.12 129 ALA A O 1
ATOM 972 N N . ALA A 1 130 ? -5.815 -5.287 1.176 1.00 97.94 130 ALA A N 1
ATOM 973 C CA . ALA A 1 130 ? -4.536 -4.610 0.983 1.00 97.94 130 ALA A CA 1
ATOM 974 C C . ALA A 1 130 ? -3.354 -5.555 1.248 1.00 97.94 130 ALA A C 1
ATOM 976 O O . ALA A 1 130 ? -2.477 -5.674 0.395 1.00 97.94 130 ALA A O 1
ATOM 977 N N . ILE A 1 131 ? -3.361 -6.282 2.376 1.00 98.00 131 ILE A N 1
ATOM 978 C CA . ILE A 1 131 ? -2.349 -7.296 2.723 1.00 98.00 131 ILE A CA 1
ATOM 979 C C . ILE A 1 131 ? -2.249 -8.363 1.626 1.00 98.00 131 ILE A C 1
ATOM 981 O O . ILE A 1 131 ? -1.143 -8.747 1.252 1.00 98.00 131 ILE A O 1
ATOM 985 N N . ALA A 1 132 ? -3.373 -8.825 1.074 1.00 97.69 132 ALA A N 1
ATOM 986 C CA . ALA A 1 132 ? -3.375 -9.842 0.023 1.00 97.69 132 ALA A CA 1
ATOM 987 C C . ALA A 1 132 ? -2.685 -9.383 -1.277 1.00 97.69 132 ALA A C 1
ATOM 989 O O . ALA A 1 132 ? -2.145 -10.218 -2.006 1.00 97.69 132 ALA A O 1
ATOM 990 N N . LEU A 1 133 ? -2.674 -8.074 -1.553 1.00 97.50 133 LEU A N 1
ATOM 991 C CA . LEU A 1 133 ? -2.036 -7.477 -2.731 1.00 97.50 133 LEU A CA 1
ATOM 992 C C . LEU A 1 133 ? -0.539 -7.200 -2.541 1.00 97.50 133 LEU A C 1
ATOM 994 O O . LEU A 1 133 ? 0.140 -6.853 -3.516 1.00 97.50 133 LEU A O 1
ATOM 998 N N . THR A 1 134 ? -0.010 -7.332 -1.322 1.00 97.69 134 THR A N 1
ATOM 999 C CA . THR A 1 134 ? 1.400 -7.066 -1.049 1.00 97.69 134 THR A CA 1
ATOM 1000 C C . THR A 1 134 ? 2.290 -8.289 -1.246 1.00 97.69 134 THR A C 1
ATOM 1002 O O . THR A 1 134 ? 1.872 -9.435 -1.088 1.00 97.69 134 THR A O 1
ATOM 1005 N N . CYS A 1 135 ? 3.569 -8.061 -1.554 1.00 96.44 135 CYS A N 1
ATOM 1006 C CA . CYS A 1 135 ? 4.500 -9.158 -1.831 1.00 96.44 135 CYS A CA 1
ATOM 1007 C C . CYS A 1 135 ? 4.771 -10.050 -0.608 1.00 96.44 135 CYS A C 1
ATOM 1009 O O . CYS A 1 135 ? 5.046 -11.238 -0.761 1.00 96.44 135 CYS A O 1
ATOM 1011 N N . ARG A 1 136 ? 4.719 -9.488 0.608 1.00 95.44 136 ARG A N 1
ATOM 1012 C CA . ARG A 1 136 ? 4.981 -10.231 1.852 1.00 95.44 136 ARG A CA 1
ATOM 1013 C C . ARG A 1 136 ? 3.723 -10.837 2.473 1.00 95.44 136 ARG A C 1
ATOM 1015 O O . ARG A 1 136 ? 3.869 -11.732 3.297 1.00 95.44 136 ARG A O 1
ATOM 1022 N N . LYS A 1 137 ? 2.520 -10.372 2.110 1.00 96.12 137 LYS A N 1
ATOM 1023 C CA . LYS A 1 137 ? 1.230 -10.859 2.636 1.00 96.12 137 LYS A CA 1
ATOM 1024 C C . LYS A 1 137 ? 1.113 -10.860 4.169 1.00 96.12 137 LYS A C 1
ATOM 1026 O O . LYS A 1 137 ? 0.335 -11.628 4.725 1.00 96.12 137 LYS A O 1
ATOM 1031 N N . THR A 1 138 ? 1.883 -10.018 4.862 1.00 95.94 138 THR A N 1
ATOM 1032 C CA . THR A 1 138 ? 1.884 -9.943 6.335 1.00 95.94 138 THR A CA 1
ATOM 1033 C C . THR A 1 138 ? 1.404 -8.607 6.873 1.00 95.94 138 THR A C 1
ATOM 1035 O O . THR A 1 138 ? 0.740 -8.591 7.902 1.00 95.94 138 THR A O 1
ATOM 1038 N N . ILE A 1 139 ? 1.713 -7.495 6.201 1.00 95.88 139 ILE A N 1
ATOM 1039 C CA . ILE A 1 139 ? 1.195 -6.167 6.548 1.00 95.88 139 ILE A CA 1
ATOM 1040 C C . ILE A 1 139 ? 0.831 -5.398 5.266 1.00 95.88 139 ILE A C 1
ATOM 1042 O O . ILE A 1 139 ? 1.303 -5.727 4.177 1.00 95.88 139 ILE A O 1
ATOM 1046 N N . ALA A 1 140 ? -0.051 -4.403 5.380 1.00 95.38 140 ALA A N 1
ATOM 1047 C CA . ALA A 1 140 ? -0.534 -3.623 4.235 1.00 95.38 140 ALA A CA 1
ATOM 1048 C C . ALA A 1 140 ? 0.465 -2.547 3.765 1.00 95.38 140 ALA A C 1
ATOM 1050 O O . ALA A 1 140 ? 0.327 -2.000 2.676 1.00 95.38 140 ALA A O 1
ATOM 1051 N N . GLY A 1 141 ? 1.470 -2.233 4.587 1.00 94.25 141 GLY A N 1
ATOM 1052 C CA . GLY A 1 141 ? 2.493 -1.237 4.284 1.00 94.25 141 GLY A CA 1
ATOM 1053 C C . GLY A 1 141 ? 2.174 0.187 4.731 1.00 94.25 141 GLY A C 1
ATOM 1054 O O . GLY A 1 141 ? 1.047 0.526 5.100 1.00 94.25 141 GLY A O 1
ATOM 1055 N N . GLY A 1 142 ? 3.204 1.039 4.712 1.00 92.75 142 GLY A N 1
ATOM 1056 C CA . GLY A 1 142 ? 3.116 2.420 5.201 1.00 92.75 142 GLY A CA 1
ATOM 1057 C C . GLY A 1 142 ? 2.111 3.274 4.426 1.00 92.75 142 GLY A C 1
ATOM 1058 O O . GLY A 1 142 ? 1.344 4.019 5.032 1.00 92.75 142 GLY A O 1
ATOM 1059 N N . VAL A 1 143 ? 2.052 3.108 3.100 1.00 93.50 143 VAL A N 1
ATOM 1060 C CA . VAL A 1 143 ? 1.131 3.860 2.230 1.00 93.50 143 VAL A CA 1
ATOM 1061 C C . VAL A 1 143 ? -0.329 3.569 2.579 1.00 93.50 143 VAL A C 1
ATOM 1063 O O . VAL A 1 143 ? -1.125 4.501 2.683 1.00 93.50 143 VAL A O 1
ATOM 1066 N N . TYR A 1 144 ? -0.673 2.307 2.862 1.00 95.56 144 TYR A N 1
ATOM 1067 C CA . TYR A 1 144 ? -2.006 1.951 3.350 1.00 95.56 144 TYR A CA 1
ATOM 1068 C C . TYR A 1 144 ? -2.293 2.582 4.718 1.00 95.56 144 TYR A C 1
ATOM 1070 O O . TYR A 1 144 ? -3.355 3.172 4.923 1.00 95.56 144 TYR A O 1
ATOM 1078 N N . GLY A 1 145 ? -1.342 2.505 5.654 1.00 93.50 145 GLY A N 1
ATOM 1079 C CA . GLY A 1 145 ? -1.501 3.064 6.999 1.00 93.50 145 GLY A CA 1
ATOM 1080 C C . GLY A 1 145 ? -1.699 4.585 7.027 1.00 93.50 145 GLY A C 1
ATOM 1081 O O . GLY A 1 145 ? -2.405 5.085 7.906 1.00 93.50 145 GLY A O 1
ATOM 1082 N N . ILE A 1 146 ? -1.103 5.306 6.072 1.00 91.12 146 ILE A N 1
ATOM 1083 C CA . ILE A 1 146 ? -1.312 6.745 5.874 1.00 91.12 146 ILE A CA 1
ATOM 1084 C C . ILE A 1 146 ? -2.673 6.973 5.207 1.00 91.12 146 ILE A C 1
ATOM 1086 O O . ILE A 1 146 ? -3.544 7.604 5.806 1.00 91.12 146 ILE A O 1
ATOM 1090 N N . GLY A 1 147 ? -2.889 6.401 4.017 1.00 89.69 147 GLY A N 1
ATOM 1091 C CA . GLY A 1 147 ? -4.073 6.672 3.201 1.00 89.69 147 GLY A CA 1
ATOM 1092 C C . GLY A 1 147 ? -5.391 6.268 3.859 1.00 89.69 147 GLY A C 1
ATOM 1093 O O . GLY A 1 147 ? -6.337 7.047 3.861 1.00 89.69 147 GLY A O 1
ATOM 1094 N N . SER A 1 148 ? -5.444 5.110 4.523 1.00 92.94 148 SER A N 1
ATOM 1095 C CA . SER A 1 148 ? -6.674 4.631 5.178 1.00 92.94 148 SER A CA 1
ATOM 1096 C C . SER A 1 148 ? -7.198 5.584 6.266 1.00 92.94 148 SER A C 1
ATOM 1098 O O . SER A 1 148 ? -8.402 5.596 6.546 1.00 92.94 148 SER A O 1
ATOM 1100 N N . LYS A 1 149 ? -6.320 6.405 6.862 1.00 90.31 149 LYS A N 1
ATOM 1101 C CA . LYS A 1 149 ? -6.649 7.340 7.950 1.00 90.31 149 LYS A CA 1
ATOM 1102 C C . LYS A 1 149 ? -6.970 8.747 7.464 1.00 90.31 149 LYS A C 1
ATOM 1104 O O . LYS A 1 149 ? -7.805 9.404 8.082 1.00 90.31 149 LYS A O 1
ATOM 1109 N N . THR A 1 150 ? -6.284 9.224 6.428 1.00 78.75 150 THR A N 1
ATOM 1110 C CA . THR A 1 150 ? -6.280 10.651 6.084 1.00 78.75 150 THR A CA 1
ATOM 1111 C C . THR A 1 150 ? -7.282 11.026 4.995 1.00 78.75 150 THR A C 1
ATOM 1113 O O . THR A 1 150 ? -7.962 12.029 5.196 1.00 78.75 150 THR A O 1
ATOM 1116 N N . ALA A 1 151 ? -7.441 10.252 3.907 1.00 79.19 151 ALA A N 1
ATOM 1117 C CA . ALA A 1 151 ? -8.448 10.494 2.855 1.00 79.19 151 ALA A CA 1
ATOM 1118 C C . ALA A 1 151 ? -8.392 9.448 1.713 1.00 79.19 151 ALA A C 1
ATOM 1120 O O . ALA A 1 151 ? -7.715 8.432 1.803 1.00 79.19 151 ALA A O 1
ATOM 1121 N N . SER A 1 152 ? -9.077 9.733 0.596 1.00 93.31 152 SER A N 1
ATOM 1122 C CA . SER A 1 152 ? -8.954 8.988 -0.657 1.00 93.31 152 SER A CA 1
ATOM 1123 C C . SER A 1 152 ? -7.554 9.091 -1.279 1.00 93.31 152 SER A C 1
ATOM 1125 O O . SER A 1 152 ? -6.940 10.162 -1.280 1.00 93.31 152 SER A O 1
ATOM 1127 N N . ALA A 1 153 ? -7.111 7.998 -1.884 1.00 96.56 153 ALA A N 1
ATOM 1128 C CA . ALA A 1 153 ? -5.918 7.863 -2.697 1.00 96.56 153 ALA A CA 1
ATOM 1129 C C . ALA A 1 153 ? -6.279 7.652 -4.182 1.00 96.56 153 ALA A C 1
ATOM 1131 O O . ALA A 1 153 ? -7.334 7.093 -4.501 1.00 96.56 153 ALA A O 1
ATOM 1132 N N . LYS A 1 154 ? -5.395 8.069 -5.094 1.00 97.56 154 LYS A N 1
ATOM 1133 C CA . LYS A 1 154 ? -5.453 7.763 -6.538 1.00 97.56 154 LYS A CA 1
ATOM 1134 C C . LYS A 1 154 ? -4.041 7.584 -7.100 1.00 97.56 154 LYS A C 1
ATOM 1136 O O . LYS A 1 154 ? -3.117 8.257 -6.652 1.00 97.56 154 LYS A O 1
ATOM 1141 N N . VAL A 1 155 ? -3.875 6.708 -8.088 1.00 97.50 155 VAL A N 1
ATOM 1142 C CA . VAL A 1 155 ? -2.626 6.627 -8.863 1.00 97.50 155 VAL A CA 1
ATOM 1143 C C . VAL A 1 155 ? -2.556 7.845 -9.787 1.00 97.50 155 VAL A C 1
ATOM 1145 O O . VAL A 1 155 ? -3.550 8.177 -10.436 1.00 97.50 155 VAL A O 1
ATOM 1148 N N . VAL A 1 156 ? -1.413 8.525 -9.848 1.00 97.38 156 VAL A N 1
ATOM 1149 C CA . VAL A 1 156 ? -1.218 9.725 -10.674 1.00 97.38 156 VAL A CA 1
ATOM 1150 C C . VAL A 1 156 ? -0.040 9.564 -11.629 1.00 97.38 156 VAL A C 1
ATOM 1152 O O . VAL A 1 156 ? 0.983 8.980 -11.286 1.00 97.38 156 VAL A O 1
ATOM 1155 N N 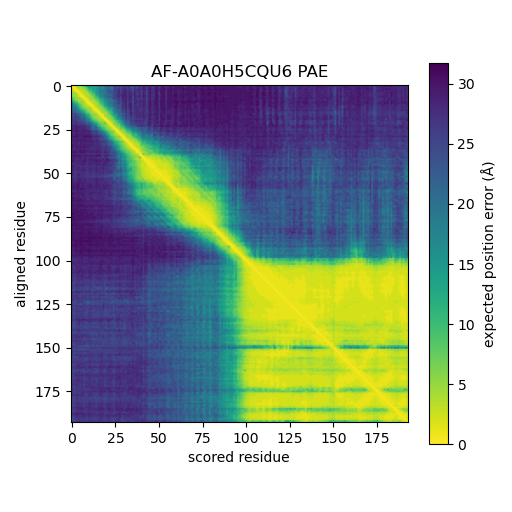. GLY A 1 157 ? -0.192 10.108 -12.838 1.00 95.69 157 GLY A N 1
ATOM 1156 C CA . GLY A 1 157 ? 0.878 10.182 -13.832 1.00 95.69 157 GLY A CA 1
ATOM 1157 C C . GLY A 1 157 ? 1.296 8.845 -14.454 1.00 95.69 157 GLY A C 1
ATOM 1158 O O . GLY A 1 157 ? 0.606 7.822 -14.368 1.00 95.69 157 GLY A O 1
ATOM 1159 N N . GLU A 1 158 ? 2.431 8.893 -15.146 1.00 96.38 158 GLU A N 1
ATOM 1160 C CA . GLU A 1 158 ? 3.152 7.747 -15.708 1.00 96.38 158 GLU A CA 1
ATOM 1161 C C . GLU A 1 158 ? 4.098 7.127 -14.665 1.00 96.38 158 GLU A C 1
ATOM 1163 O O . GLU A 1 158 ? 4.481 7.811 -13.712 1.00 96.38 158 GLU A O 1
ATOM 1168 N N . PRO A 1 159 ? 4.467 5.837 -14.792 1.00 96.25 159 PRO A N 1
ATOM 1169 C CA . PRO A 1 159 ? 5.437 5.235 -13.885 1.00 96.25 159 PRO A CA 1
ATOM 1170 C C . PRO A 1 159 ? 6.780 5.968 -13.965 1.00 96.25 159 PRO A C 1
ATOM 1172 O O . PRO A 1 159 ? 7.318 6.179 -15.051 1.00 96.25 159 PRO A O 1
ATOM 1175 N N . ARG A 1 160 ? 7.353 6.321 -12.810 1.00 93.38 160 ARG A N 1
ATOM 1176 C CA . ARG A 1 160 ? 8.660 6.999 -12.736 1.00 93.38 160 ARG A CA 1
ATOM 1177 C C . ARG A 1 160 ? 9.815 6.097 -13.147 1.00 93.38 160 ARG A C 1
ATOM 1179 O O . ARG A 1 160 ? 10.814 6.575 -13.672 1.00 93.38 160 ARG A O 1
ATOM 1186 N N . ILE A 1 161 ? 9.703 4.811 -12.826 1.00 93.06 161 ILE A N 1
ATOM 1187 C CA . ILE A 1 161 ? 10.735 3.803 -13.062 1.00 93.06 161 ILE A CA 1
ATOM 1188 C C . ILE A 1 161 ? 10.048 2.573 -13.636 1.00 93.06 161 ILE A C 1
ATOM 1190 O O . ILE A 1 161 ? 9.038 2.121 -13.092 1.00 93.06 161 ILE A O 1
ATOM 1194 N N . VAL A 1 162 ? 10.607 2.045 -14.721 1.00 94.25 162 VAL A N 1
ATOM 1195 C CA . VAL A 1 162 ? 10.171 0.809 -15.368 1.00 94.25 162 VAL A CA 1
ATOM 1196 C C . VAL A 1 162 ? 11.407 -0.055 -15.612 1.00 94.25 162 VAL A C 1
ATOM 1198 O O . VAL A 1 162 ? 12.182 0.198 -16.532 1.00 94.25 162 VAL A O 1
ATOM 1201 N N . ASP A 1 163 ? 11.581 -1.072 -14.775 1.00 93.56 163 ASP A N 1
ATOM 1202 C CA . ASP A 1 163 ? 12.614 -2.102 -14.897 1.00 93.56 163 ASP A CA 1
ATOM 1203 C C . ASP A 1 163 ? 11.987 -3.429 -15.347 1.00 93.56 163 ASP A C 1
ATOM 1205 O O . ASP A 1 163 ? 10.770 -3.592 -15.328 1.00 93.56 163 ASP A O 1
ATOM 1209 N N . ALA A 1 164 ? 12.811 -4.419 -15.695 1.00 92.31 164 ALA A N 1
ATOM 1210 C CA . ALA A 1 164 ? 12.364 -5.711 -16.234 1.00 92.31 164 ALA A CA 1
ATOM 1211 C C . ALA A 1 164 ? 11.309 -6.468 -15.399 1.00 92.31 164 ALA A C 1
ATOM 1213 O O . ALA A 1 164 ? 10.601 -7.313 -15.943 1.00 92.31 164 ALA A O 1
ATOM 1214 N N . ASP A 1 165 ? 11.214 -6.213 -14.095 1.00 95.31 165 ASP A N 1
ATOM 1215 C CA . ASP A 1 165 ? 10.279 -6.864 -13.173 1.00 95.31 165 ASP A CA 1
ATOM 1216 C C . ASP A 1 165 ? 9.634 -5.890 -12.177 1.00 95.31 165 ASP A C 1
ATOM 1218 O O . ASP A 1 165 ? 9.023 -6.329 -11.201 1.00 95.31 165 ASP A O 1
ATOM 1222 N N . ARG A 1 166 ? 9.760 -4.577 -12.400 1.00 95.81 166 ARG A N 1
ATOM 1223 C CA . ARG A 1 166 ? 9.322 -3.554 -11.446 1.00 95.81 166 ARG A CA 1
ATOM 1224 C C . ARG A 1 166 ? 8.810 -2.305 -12.150 1.00 95.81 166 ARG A C 1
ATOM 1226 O O . ARG A 1 166 ? 9.455 -1.796 -13.059 1.00 95.81 166 ARG A O 1
ATOM 1233 N N . ALA A 1 167 ? 7.700 -1.765 -11.663 1.00 96.88 167 ALA A N 1
ATOM 1234 C CA . ALA A 1 167 ? 7.211 -0.441 -12.026 1.00 96.88 167 ALA A CA 1
ATOM 1235 C C . ALA A 1 167 ? 6.955 0.393 -10.765 1.00 96.88 167 ALA A C 1
ATOM 1237 O O . ALA A 1 167 ? 6.410 -0.117 -9.786 1.00 96.88 167 ALA A O 1
ATOM 1238 N N . VAL A 1 168 ? 7.346 1.667 -10.781 1.00 97.31 168 VAL A N 1
ATOM 1239 C CA . VAL A 1 168 ? 7.143 2.594 -9.657 1.00 97.31 168 VAL A CA 1
ATOM 1240 C C . VAL A 1 168 ? 6.117 3.649 -10.043 1.00 97.31 168 VAL A C 1
ATOM 1242 O O . VAL A 1 168 ? 6.344 4.401 -10.989 1.00 97.31 168 VAL A O 1
ATOM 1245 N N . PHE A 1 169 ? 5.007 3.716 -9.310 1.00 97.75 169 PHE A N 1
ATOM 1246 C CA . PHE A 1 169 ? 3.915 4.662 -9.547 1.00 97.75 169 PHE A CA 1
ATOM 1247 C C . PHE A 1 169 ? 3.797 5.661 -8.401 1.00 97.75 169 PHE A C 1
ATOM 1249 O O . PHE A 1 169 ? 4.030 5.314 -7.246 1.00 97.75 169 PHE A O 1
ATOM 1256 N N . ASP A 1 170 ? 3.372 6.879 -8.713 1.00 97.50 170 ASP A N 1
ATOM 1257 C CA . ASP A 1 170 ? 3.023 7.874 -7.706 1.00 97.50 170 ASP A CA 1
ATOM 1258 C C . ASP A 1 170 ? 1.556 7.697 -7.283 1.00 97.50 170 ASP A C 1
ATOM 1260 O O . ASP A 1 170 ? 0.656 7.610 -8.123 1.00 97.50 170 ASP A O 1
ATOM 1264 N N . ILE A 1 171 ? 1.297 7.660 -5.976 1.00 96.62 171 ILE A N 1
ATOM 1265 C CA . ILE A 1 171 ? -0.048 7.727 -5.397 1.00 96.62 171 ILE A CA 1
ATOM 1266 C C . ILE A 1 171 ? -0.223 9.083 -4.735 1.00 96.62 171 ILE A C 1
ATOM 1268 O O . ILE A 1 171 ? 0.522 9.433 -3.825 1.00 96.62 171 ILE A O 1
ATOM 1272 N N . GLU A 1 172 ? -1.255 9.816 -5.131 1.00 96.31 172 GLU A N 1
ATOM 1273 C CA . GLU A 1 172 ? -1.688 11.023 -4.435 1.00 96.31 172 GLU A CA 1
ATOM 1274 C C . GLU A 1 172 ? -2.710 10.648 -3.354 1.00 96.31 172 GLU A C 1
ATOM 1276 O O . GLU A 1 172 ? -3.798 10.155 -3.661 1.00 96.31 172 GLU A O 1
ATOM 1281 N N . VAL A 1 173 ? -2.359 10.883 -2.091 1.00 95.69 173 VAL A N 1
ATOM 1282 C CA . VAL A 1 173 ? -3.218 10.749 -0.911 1.00 95.69 173 VAL A CA 1
ATOM 1283 C C . VAL A 1 173 ? -3.709 12.135 -0.514 1.00 95.69 173 VAL A C 1
ATOM 1285 O O . VAL A 1 173 ? -2.914 13.043 -0.265 1.00 95.69 173 VAL A O 1
ATOM 1288 N N . SER A 1 174 ? -5.025 12.324 -0.439 1.00 92.56 174 SER A N 1
ATOM 1289 C CA . SER A 1 174 ? -5.575 13.628 -0.072 1.00 92.56 174 SER A CA 1
ATOM 1290 C C . SER A 1 174 ? -5.317 13.970 1.417 1.00 92.56 174 SER A C 1
ATOM 1292 O O . SER A 1 174 ? -5.426 13.095 2.277 1.00 92.56 174 SER A O 1
ATOM 1294 N N . PRO A 1 175 ? -5.007 15.239 1.752 1.00 89.44 175 PRO A N 1
ATOM 1295 C CA . PRO A 1 175 ? -4.792 16.360 0.834 1.00 89.44 175 PRO A CA 1
ATOM 1296 C C . PRO A 1 175 ? -3.339 16.438 0.314 1.00 89.44 175 PRO A C 1
ATOM 1298 O O . PRO A 1 175 ? -2.444 16.896 1.019 1.00 89.44 175 PRO A O 1
ATOM 1301 N N . GLY A 1 176 ? -3.127 16.055 -0.953 1.00 88.38 176 GLY A N 1
ATOM 1302 C CA . GLY A 1 176 ? -1.954 16.411 -1.765 1.00 88.38 176 GLY A CA 1
ATOM 1303 C C . GLY A 1 176 ? -0.625 15.704 -1.470 1.00 88.38 176 GLY A C 1
ATOM 1304 O O . GLY A 1 176 ? 0.390 16.085 -2.052 1.00 88.38 176 GLY A O 1
ATOM 1305 N N . GLN A 1 177 ? -0.580 14.697 -0.597 1.00 94.44 177 GLN A N 1
ATOM 1306 C CA . GLN A 1 177 ? 0.659 13.965 -0.333 1.00 94.44 177 GLN A CA 1
ATOM 1307 C C . GLN A 1 177 ? 0.905 12.928 -1.433 1.00 94.44 177 GLN A C 1
ATOM 1309 O O . GLN A 1 177 ? 0.124 11.995 -1.586 1.00 94.44 177 GLN A O 1
ATOM 1314 N N . VAL A 1 178 ? 2.005 13.059 -2.176 1.00 95.75 178 VAL A N 1
ATOM 1315 C CA . VAL A 1 178 ? 2.402 12.076 -3.194 1.00 95.75 178 VAL A CA 1
ATOM 1316 C C . VAL A 1 178 ? 3.386 11.078 -2.589 1.00 95.75 178 VAL A C 1
ATOM 1318 O O . VAL A 1 178 ? 4.428 11.470 -2.063 1.00 95.75 178 VAL A O 1
ATOM 1321 N N . LEU A 1 179 ? 3.047 9.794 -2.645 1.00 95.56 179 LEU A N 1
ATOM 1322 C CA . LEU A 1 179 ? 3.853 8.688 -2.137 1.00 95.56 179 LEU A CA 1
ATOM 1323 C C . LEU A 1 179 ? 4.158 7.711 -3.277 1.00 95.56 179 LEU A C 1
ATOM 1325 O O . LEU A 1 179 ? 3.224 7.290 -3.962 1.00 95.56 179 LEU A O 1
ATOM 1329 N N . PRO A 1 180 ? 5.422 7.315 -3.482 1.00 97.12 180 PRO A N 1
ATOM 1330 C CA . PRO A 1 180 ? 5.745 6.288 -4.459 1.00 97.12 180 PRO A CA 1
ATOM 1331 C C . PRO A 1 180 ? 5.297 4.911 -3.951 1.00 97.12 180 PRO A C 1
ATOM 1333 O O . PRO A 1 180 ? 5.437 4.597 -2.767 1.00 97.12 180 PRO A O 1
ATOM 1336 N N . ILE A 1 181 ? 4.807 4.070 -4.858 1.00 97.38 181 ILE A N 1
ATOM 1337 C CA . ILE A 1 181 ? 4.647 2.631 -4.642 1.00 97.38 181 ILE A CA 1
ATOM 1338 C C . ILE A 1 181 ? 5.420 1.851 -5.686 1.00 97.38 181 ILE A C 1
ATOM 1340 O O . ILE A 1 181 ? 5.429 2.195 -6.867 1.00 97.38 181 ILE A O 1
ATOM 1344 N N . GLU A 1 182 ? 6.038 0.763 -5.250 1.00 97.31 182 GLU A N 1
ATOM 1345 C CA . GLU A 1 182 ? 6.733 -0.154 -6.139 1.00 97.31 182 GLU A CA 1
ATOM 1346 C C . GLU A 1 182 ? 5.866 -1.392 -6.365 1.00 97.31 182 GLU A C 1
ATOM 1348 O O . GLU A 1 182 ? 5.409 -2.033 -5.415 1.00 97.31 182 GLU A O 1
ATOM 1353 N N . VAL A 1 183 ? 5.647 -1.746 -7.626 1.00 97.69 183 VAL A N 1
ATOM 1354 C CA . VAL A 1 183 ? 4.885 -2.926 -8.033 1.00 97.69 183 VAL A CA 1
ATOM 1355 C C . VAL A 1 183 ? 5.835 -3.885 -8.737 1.00 97.69 183 VAL A C 1
ATOM 1357 O O . VAL A 1 183 ? 6.489 -3.505 -9.707 1.00 97.69 183 VAL A O 1
ATOM 1360 N N . TYR A 1 184 ? 5.918 -5.121 -8.250 1.00 97.38 184 TYR A N 1
ATOM 1361 C CA . TYR A 1 184 ? 6.832 -6.146 -8.754 1.00 97.38 184 TYR A CA 1
ATOM 1362 C C . TYR A 1 184 ? 6.086 -7.259 -9.489 1.00 97.38 184 TYR A C 1
ATOM 1364 O O . TYR A 1 184 ? 5.007 -7.679 -9.067 1.00 97.38 184 TYR A O 1
ATOM 1372 N N . ALA A 1 185 ? 6.702 -7.784 -10.546 1.00 95.50 185 ALA A N 1
ATOM 1373 C CA . ALA A 1 185 ? 6.262 -8.972 -11.266 1.00 95.50 185 ALA A CA 1
ATOM 1374 C C . ALA A 1 185 ? 6.855 -10.235 -10.612 1.00 95.50 185 ALA A C 1
ATOM 1376 O O . ALA A 1 185 ? 7.965 -10.649 -10.952 1.00 95.50 185 ALA A O 1
ATOM 1377 N N . LYS A 1 186 ? 6.146 -10.868 -9.666 1.00 86.50 186 LYS A N 1
ATOM 1378 C CA . LYS A 1 186 ? 6.594 -12.115 -9.012 1.00 86.50 186 LYS A CA 1
AT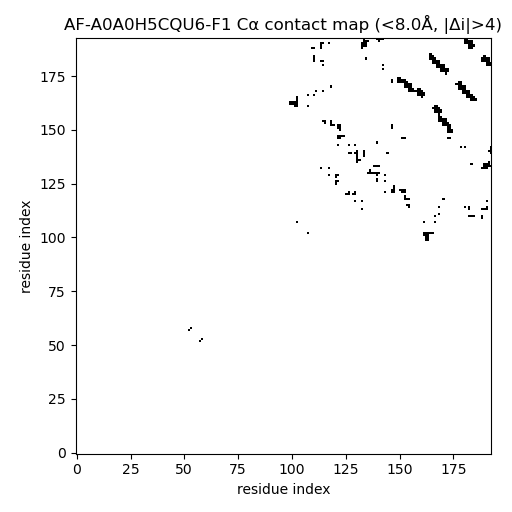OM 1379 C C . LYS A 1 186 ? 5.452 -13.099 -8.774 1.00 86.50 186 LYS A C 1
ATOM 1381 O O . LYS A 1 186 ? 4.665 -12.902 -7.854 1.00 86.50 186 LYS A O 1
ATOM 1386 N N . PRO A 1 187 ? 5.554 -14.319 -9.325 1.00 88.69 187 PRO A N 1
ATOM 1387 C CA . PRO A 1 187 ? 4.631 -14.881 -10.346 1.00 88.69 187 PRO A CA 1
ATOM 1388 C C . PRO A 1 187 ? 3.315 -14.129 -10.646 1.00 88.69 187 PRO A C 1
ATOM 1390 O O . PRO A 1 187 ? 2.838 -14.175 -11.775 1.00 88.69 187 PRO A O 1
ATOM 1393 N N . GLU A 1 188 ? 2.749 -13.425 -9.675 1.00 94.31 188 GLU A N 1
ATOM 1394 C CA . GLU A 1 188 ? 1.656 -12.469 -9.802 1.00 94.31 188 GLU A CA 1
ATOM 1395 C C . GLU A 1 188 ? 2.175 -11.047 -9.513 1.00 94.31 188 GLU A C 1
ATOM 1397 O O . GLU A 1 188 ? 3.278 -10.847 -9.001 1.00 94.31 188 GLU A O 1
ATOM 1402 N N . TRP A 1 189 ? 1.408 -10.021 -9.866 1.00 96.31 189 TRP A N 1
ATOM 1403 C CA . TRP A 1 189 ? 1.769 -8.657 -9.487 1.00 96.31 189 TRP A CA 1
ATOM 1404 C C . TRP A 1 189 ? 1.583 -8.464 -7.981 1.00 96.31 189 TRP A C 1
ATOM 1406 O O . TRP A 1 189 ? 0.607 -8.943 -7.405 1.00 96.31 189 TRP A O 1
ATOM 1416 N N . CYS A 1 190 ? 2.520 -7.777 -7.332 1.00 97.62 190 CYS A N 1
ATOM 1417 C CA . CYS A 1 190 ? 2.428 -7.475 -5.907 1.00 97.62 190 CYS A CA 1
ATOM 1418 C C . CYS A 1 190 ? 3.023 -6.105 -5.577 1.00 97.62 190 CYS A C 1
ATOM 1420 O O . CYS A 1 190 ? 3.955 -5.648 -6.239 1.00 97.62 190 CYS A O 1
ATOM 1422 N N . VAL A 1 191 ? 2.486 -5.445 -4.549 1.00 97.12 191 VAL A N 1
ATOM 1423 C CA . VAL A 1 191 ? 2.995 -4.156 -4.056 1.00 97.12 191 VAL A CA 1
ATOM 1424 C C . VAL A 1 191 ? 4.075 -4.399 -3.003 1.00 97.12 191 VAL A C 1
ATOM 1426 O O . VAL A 1 191 ? 3.877 -5.174 -2.060 1.00 97.12 191 VAL A O 1
ATOM 1429 N N . PHE A 1 192 ? 5.222 -3.747 -3.164 1.00 95.44 192 PHE A N 1
ATOM 1430 C CA . PHE A 1 192 ? 6.282 -3.718 -2.165 1.00 95.44 192 PHE A CA 1
ATOM 1431 C C . PHE A 1 192 ? 6.099 -2.506 -1.254 1.00 95.44 192 PHE A C 1
ATOM 1433 O O . PHE A 1 192 ? 5.742 -1.418 -1.709 1.00 95.44 192 PHE A O 1
ATOM 1440 N N . TYR A 1 193 ? 6.321 -2.722 0.037 1.00 83.38 193 TYR A N 1
ATOM 1441 C CA . TYR A 1 193 ? 6.157 -1.731 1.090 1.00 83.38 193 TYR A CA 1
ATOM 1442 C C . TYR A 1 193 ? 7.212 -1.926 2.179 1.00 83.38 193 TYR A C 1
ATOM 1444 O O . TYR A 1 193 ? 7.770 -3.049 2.279 1.00 83.38 193 TYR A O 1
#